Protein AF-A0A7S2A6A9-F1 (afdb_monomer_lite)

InterPro domains:
  IPR059326 Domain of unknown function DUF8282 [PF26931] (151-263)

Foldseek 3Di:
DPDPDPDDLLVVQLVVLVVCVVVVLDALVRSLVSLVVSLVVVVVVCVVVVDPPPQVPDPSNVSSVVSNVVSVVVVVVVVVVPDDDDDDDDDDDDDDDDDDDDDDDDDDDDDPPDPPPPPPPPDCQPLNPDDQLADPPDFKDQLVRCLVRPDLSNLSSLVVQQVVVVSVVDLFRLFGPVLVVVVVVVVVVVDDDDPVRVVVSVVVQLPFFRKHKGFQASVDDDDSVCSSDSGIMIGTRNCSNCLVVQHDDPQWHQDPVRRGIDGD

Secondary structure (DSSP, 8-state):
---SS---HHHHHHHHHHHHHHTTSS-HHHHHHHHHHHHHHHHHHTTTTT-TT-STT-HHHHHHHHHHHHHHHHHHHHHHTS-------------------------------------------GGGS-S-SSPTT--EE-HHHHHHHS-HHHHHHHHHHHHHHHHTT-SS-SS-HHHHHHHHHHHTT-SPPPHHHHHHHHHHHHT---EEEEESBTTSPP-TT-TTSTTEEEEEHHHHHHHHHT--BTTEEEETTTTEEEE-

Structure (mmCIF, N/CA/C/O backbone):
data_AF-A0A7S2A6A9-F1
#
_entry.id   AF-A0A7S2A6A9-F1
#
loop_
_atom_site.group_PDB
_atom_site.id
_atom_site.type_symbol
_atom_site.label_atom_id
_atom_site.label_alt_id
_atom_site.label_comp_id
_atom_site.label_asym_id
_atom_site.label_entity_id
_atom_site.label_seq_id
_atom_site.pdbx_PDB_ins_code
_atom_site.Cartn_x
_atom_site.Cartn_y
_atom_site.Cartn_z
_atom_site.occupancy
_atom_site.B_iso_or_equiv
_atom_site.auth_seq_id
_atom_site.auth_comp_id
_atom_site.auth_asym_id
_atom_site.auth_atom_id
_atom_site.pdbx_PDB_model_num
ATOM 1 N N . ALA A 1 1 ? -12.991 -10.288 -11.420 1.00 40.66 1 ALA A N 1
ATOM 2 C CA . ALA A 1 1 ? -13.279 -10.164 -12.865 1.00 40.66 1 ALA A CA 1
ATOM 3 C C . ALA A 1 1 ? -11.996 -10.053 -13.706 1.00 40.66 1 ALA A C 1
ATOM 5 O O . ALA A 1 1 ? -12.013 -9.439 -14.760 1.00 40.66 1 ALA A O 1
ATOM 6 N N . TYR A 1 2 ? -10.878 -10.631 -13.248 1.00 40.56 2 TYR A N 1
ATOM 7 C CA . TYR A 1 2 ? -9.566 -10.474 -13.880 1.00 40.56 2 TYR A CA 1
ATOM 8 C C . TYR A 1 2 ? -9.274 -11.682 -14.782 1.00 40.56 2 TYR A C 1
ATOM 10 O O . TYR A 1 2 ? -9.387 -12.812 -14.321 1.00 40.56 2 TYR A O 1
ATOM 18 N N . VAL A 1 3 ? -8.906 -11.394 -16.036 1.00 43.38 3 VAL A N 1
ATOM 19 C CA . VAL A 1 3 ? -8.352 -12.300 -17.061 1.00 43.38 3 VAL A CA 1
ATOM 20 C C . VAL A 1 3 ? -9.263 -13.467 -17.471 1.00 43.38 3 VAL A C 1
ATOM 22 O O . VAL A 1 3 ? -9.030 -14.612 -17.099 1.00 43.38 3 VAL A O 1
ATOM 25 N N . LYS A 1 4 ? -10.290 -13.193 -18.283 1.00 38.53 4 LYS A N 1
ATOM 26 C CA . LYS A 1 4 ? -10.928 -14.239 -19.108 1.00 38.53 4 LYS A CA 1
ATOM 27 C C . LYS A 1 4 ? -10.535 -14.198 -20.591 1.00 38.53 4 LYS A C 1
ATOM 29 O O . LYS A 1 4 ? -10.686 -15.215 -21.249 1.00 38.53 4 LYS A O 1
ATOM 34 N N . ASP A 1 5 ? -9.925 -13.112 -21.072 1.00 37.88 5 ASP A N 1
ATOM 35 C CA . ASP A 1 5 ? -9.769 -12.891 -22.523 1.00 37.88 5 ASP A CA 1
ATOM 36 C C . ASP A 1 5 ? -8.331 -12.982 -23.059 1.00 37.88 5 ASP A C 1
ATOM 38 O O . ASP A 1 5 ? -8.057 -12.497 -24.150 1.00 37.88 5 ASP A O 1
ATOM 42 N N . GLY A 1 6 ? -7.381 -13.570 -22.321 1.00 45.91 6 GLY A N 1
ATOM 43 C CA . GLY A 1 6 ? -6.024 -13.825 -22.846 1.00 45.91 6 GLY A CA 1
ATOM 44 C C . GLY A 1 6 ? -5.226 -12.586 -23.295 1.00 45.91 6 GLY A C 1
ATOM 45 O O . GLY A 1 6 ? -4.180 -12.730 -23.918 1.00 45.91 6 GLY A O 1
ATOM 46 N N . GLY A 1 7 ? -5.699 -11.374 -22.994 1.00 61.28 7 GLY A N 1
ATOM 47 C CA . GLY A 1 7 ? -5.023 -10.135 -23.366 1.00 61.28 7 GLY A CA 1
ATOM 48 C C . GLY A 1 7 ? -3.726 -9.936 -22.585 1.00 61.28 7 GLY A C 1
ATOM 49 O O . GLY A 1 7 ? -3.676 -10.208 -21.383 1.00 61.28 7 GLY A O 1
ATOM 50 N N . ASP A 1 8 ? -2.692 -9.427 -23.260 1.00 69.06 8 ASP A N 1
ATOM 51 C CA . ASP A 1 8 ? -1.414 -9.095 -22.629 1.00 69.06 8 ASP A CA 1
ATOM 52 C C . ASP A 1 8 ? -1.659 -8.127 -21.446 1.00 69.06 8 ASP A C 1
ATOM 54 O O . ASP A 1 8 ? -2.181 -7.022 -21.646 1.00 69.06 8 ASP A O 1
ATOM 58 N N . PRO A 1 9 ? -1.300 -8.488 -20.199 1.00 65.69 9 PRO A N 1
ATOM 59 C CA . PRO A 1 9 ? -1.482 -7.617 -19.037 1.00 65.69 9 PRO A CA 1
ATOM 60 C C . PRO A 1 9 ? -0.793 -6.250 -19.193 1.00 65.69 9 PRO A C 1
ATOM 62 O O . PRO A 1 9 ? -1.221 -5.268 -18.579 1.00 65.69 9 PRO A O 1
ATOM 65 N N . ARG A 1 10 ? 0.225 -6.142 -20.057 1.00 68.94 10 ARG A N 1
ATOM 66 C CA . ARG A 1 10 ? 0.918 -4.891 -20.395 1.00 68.94 10 ARG A CA 1
ATOM 67 C C . ARG A 1 10 ? 0.026 -3.938 -21.199 1.00 68.94 10 ARG A C 1
ATOM 69 O O . ARG A 1 10 ? 0.048 -2.735 -20.938 1.00 68.94 10 ARG A O 1
ATOM 76 N N . LEU A 1 11 ? -0.812 -4.455 -22.106 1.00 67.25 11 LEU A N 1
ATOM 77 C CA . LEU A 1 11 ? -1.797 -3.669 -22.870 1.00 67.25 11 LEU A CA 1
ATOM 78 C C . LEU A 1 11 ? -2.858 -3.046 -21.971 1.00 67.25 11 LEU A C 1
ATOM 80 O O . LEU A 1 11 ? -3.245 -1.889 -22.156 1.00 67.25 11 LEU A O 1
ATOM 84 N N . LEU A 1 12 ? -3.320 -3.819 -20.991 1.00 73.25 12 LEU A N 1
ATOM 85 C CA . LEU A 1 12 ? -4.270 -3.367 -19.980 1.00 73.25 12 LEU A CA 1
ATOM 86 C C . LEU A 1 12 ? -3.679 -2.236 -19.135 1.00 73.25 12 LEU A C 1
ATOM 88 O O . LEU A 1 12 ? -4.353 -1.240 -18.870 1.00 73.25 12 LEU A O 1
ATOM 92 N N . LEU A 1 13 ? -2.406 -2.364 -18.758 1.00 70.12 13 LEU A N 1
ATOM 93 C CA . LEU A 1 13 ? -1.676 -1.356 -17.994 1.00 70.12 13 LEU A CA 1
ATOM 94 C C . LEU A 1 13 ? -1.501 -0.050 -18.780 1.00 70.12 13 LEU A C 1
ATOM 96 O O . LEU A 1 13 ? -1.749 1.021 -18.224 1.00 70.12 13 LEU A O 1
ATOM 100 N N . LEU A 1 14 ? -1.132 -0.139 -20.062 1.00 74.62 14 LEU A N 1
ATOM 101 C CA . LEU A 1 14 ? -0.991 1.024 -20.940 1.00 74.62 14 LEU A CA 1
ATOM 102 C C . LEU A 1 14 ? -2.338 1.710 -21.192 1.00 74.62 14 LEU A C 1
ATOM 104 O O . LEU A 1 14 ? -2.452 2.914 -20.985 1.00 74.62 14 LEU A O 1
ATOM 108 N N . SER A 1 15 ? -3.375 0.941 -21.536 1.00 76.69 15 SER A N 1
ATOM 109 C CA . SER A 1 15 ? -4.720 1.478 -21.799 1.00 76.69 15 SER A CA 1
ATOM 110 C C . SER A 1 15 ? -5.309 2.170 -20.565 1.00 76.69 15 SER A C 1
ATOM 112 O O . SER A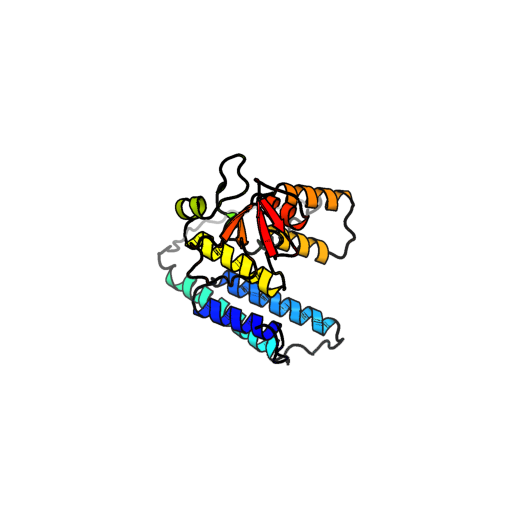 1 15 ? -5.939 3.217 -20.670 1.00 76.69 15 SER A O 1
ATOM 114 N N . ARG A 1 16 ? -5.055 1.634 -19.364 1.00 75.94 16 ARG A N 1
ATOM 115 C CA . ARG A 1 16 ? -5.481 2.275 -18.113 1.00 75.94 16 ARG A CA 1
ATOM 116 C C . ARG A 1 16 ? -4.654 3.505 -17.750 1.00 75.94 16 ARG A C 1
ATOM 118 O O . ARG A 1 16 ? -5.191 4.422 -17.138 1.00 75.94 16 ARG A O 1
ATOM 125 N N . ALA A 1 17 ? -3.360 3.530 -18.070 1.00 72.19 17 ALA A N 1
ATOM 126 C CA . ALA A 1 17 ? -2.541 4.728 -17.889 1.00 72.19 17 ALA A CA 1
ATOM 127 C C . ALA A 1 17 ? -3.004 5.860 -18.822 1.00 72.19 17 ALA A C 1
ATOM 129 O O . ALA A 1 17 ? -3.109 7.002 -18.381 1.00 72.19 17 ALA A O 1
ATOM 130 N N . GLU A 1 18 ? -3.350 5.530 -20.070 1.00 75.81 18 GLU A N 1
ATOM 131 C CA . GLU A 1 18 ? -3.978 6.446 -21.031 1.00 75.81 18 GLU A CA 1
ATOM 132 C C . GLU A 1 18 ? -5.309 6.996 -20.494 1.00 75.81 18 GLU A C 1
ATOM 134 O O . GLU A 1 18 ? -5.505 8.211 -20.460 1.00 75.81 18 GLU A O 1
ATOM 139 N N . GLU A 1 19 ? -6.187 6.119 -19.996 1.00 76.50 19 GLU A N 1
ATOM 140 C CA . GLU A 1 19 ? -7.472 6.498 -19.400 1.00 76.50 19 GLU A CA 1
ATOM 141 C C . GLU A 1 19 ? -7.282 7.443 -18.204 1.00 76.50 19 GLU A C 1
ATOM 143 O O . GLU A 1 19 ? -7.848 8.534 -18.183 1.00 76.50 19 GLU A O 1
ATOM 148 N N . TYR A 1 20 ? -6.417 7.102 -17.245 1.00 75.19 20 TYR A N 1
ATOM 149 C CA . TYR A 1 20 ? -6.186 7.942 -16.063 1.00 75.19 20 TYR A CA 1
ATOM 150 C C . TYR A 1 20 ? -5.546 9.288 -16.402 1.00 75.19 20 TYR A C 1
ATOM 152 O O . TYR A 1 20 ? -5.896 10.301 -15.796 1.00 75.19 20 TYR A O 1
ATOM 160 N N . ALA A 1 21 ? -4.645 9.327 -17.385 1.00 73.62 21 ALA A N 1
ATOM 161 C CA . ALA A 1 21 ? -4.083 10.581 -17.871 1.00 73.62 21 ALA A CA 1
ATOM 162 C C . ALA A 1 21 ? -5.151 11.445 -18.566 1.00 73.62 21 ALA A C 1
ATOM 164 O O . ALA A 1 21 ? -5.135 12.670 -18.427 1.00 73.62 21 ALA A O 1
ATOM 165 N N . SER A 1 22 ? -6.099 10.827 -19.281 1.00 73.88 22 SER A N 1
ATOM 166 C CA . SER A 1 22 ? -7.219 11.535 -19.917 1.00 73.88 22 SER A CA 1
ATOM 167 C C . SER A 1 22 ? -8.207 12.113 -18.898 1.00 73.88 22 SER A C 1
ATOM 169 O O . SER A 1 22 ? -8.698 13.222 -19.088 1.00 73.88 22 SER A O 1
ATOM 171 N N . MET A 1 23 ? -8.417 11.412 -17.779 1.00 73.75 23 MET A N 1
ATOM 172 C CA . MET A 1 23 ? -9.276 11.845 -16.672 1.00 73.75 23 MET A CA 1
ATOM 173 C C . MET A 1 23 ? -8.597 12.858 -15.735 1.00 73.75 23 MET A C 1
ATOM 175 O O . MET A 1 23 ? -9.229 13.349 -14.802 1.00 73.75 23 MET A O 1
ATOM 179 N N . GLY A 1 24 ? -7.310 13.159 -15.944 1.00 76.38 24 GLY A N 1
ATOM 180 C CA . GLY A 1 24 ? -6.530 14.040 -15.068 1.00 76.38 24 GLY A CA 1
ATOM 181 C C . GLY A 1 24 ? -6.228 13.439 -13.692 1.00 76.38 24 GLY A C 1
ATOM 182 O O . GLY A 1 24 ? -5.891 14.171 -12.768 1.00 76.38 24 GLY A O 1
ATOM 183 N N . TRP A 1 25 ? -6.361 12.119 -13.542 1.00 62.91 25 TRP A N 1
ATOM 184 C CA . TRP A 1 25 ? -6.115 11.406 -12.283 1.00 62.91 25 TRP A CA 1
ATOM 185 C C . TRP A 1 25 ? -4.633 11.180 -12.009 1.00 62.91 25 TRP A C 1
ATOM 187 O O . TR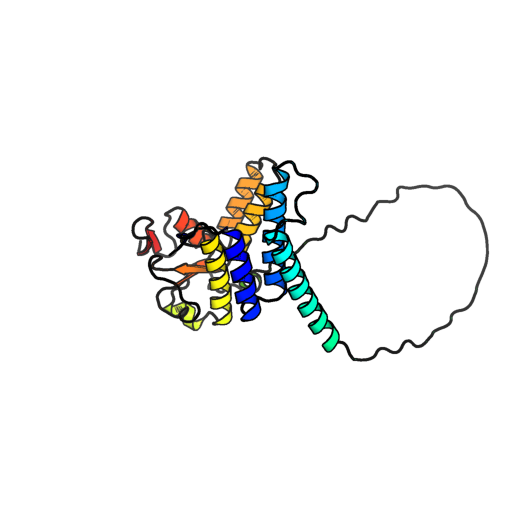P A 1 25 ? -4.242 10.986 -10.863 1.00 62.91 25 TRP A O 1
ATOM 197 N N . ILE A 1 26 ? -3.820 11.179 -13.063 1.00 71.31 26 ILE A N 1
ATOM 198 C CA . ILE A 1 26 ? -2.367 11.155 -12.960 1.00 71.31 26 ILE A CA 1
ATOM 199 C C . ILE A 1 26 ? -1.795 12.344 -13.718 1.00 71.31 26 ILE A C 1
ATOM 201 O O . ILE A 1 26 ? -2.269 12.698 -14.802 1.00 71.31 26 ILE A O 1
ATOM 205 N N . ASP A 1 27 ? -0.771 12.967 -13.146 1.00 78.00 27 ASP A N 1
ATOM 206 C CA . ASP A 1 27 ? -0.091 14.076 -13.798 1.00 78.00 27 ASP A CA 1
ATOM 207 C C . ASP A 1 27 ? 0.822 13.584 -14.942 1.00 78.00 27 ASP A C 1
ATOM 209 O O . ASP A 1 27 ? 1.107 12.392 -15.111 1.00 78.00 27 ASP A O 1
ATOM 213 N N . ALA A 1 28 ? 1.312 14.521 -15.758 1.00 69.69 28 ALA A N 1
ATOM 214 C CA . ALA A 1 28 ? 2.185 14.199 -16.886 1.00 69.69 28 ALA A CA 1
ATOM 215 C C . ALA A 1 28 ? 3.500 13.512 -16.457 1.00 69.69 28 ALA A C 1
ATOM 217 O O . ALA A 1 28 ? 4.117 12.793 -17.243 1.00 69.69 28 ALA A O 1
ATOM 218 N N . ARG A 1 29 ? 3.955 13.713 -15.216 1.00 72.69 29 ARG A N 1
ATOM 219 C CA . ARG A 1 29 ? 5.171 13.080 -14.698 1.00 72.69 29 ARG A CA 1
ATOM 220 C C . ARG A 1 29 ? 4.904 11.619 -14.337 1.00 72.69 29 ARG A C 1
ATOM 222 O O . ARG A 1 29 ? 5.689 10.759 -14.727 1.00 72.69 29 ARG A O 1
ATOM 229 N N . GLN A 1 30 ? 3.802 11.338 -13.650 1.00 73.38 30 GLN A N 1
ATOM 230 C CA . GLN A 1 30 ? 3.351 9.994 -13.290 1.00 73.38 30 GLN A CA 1
ATOM 231 C C . GLN A 1 30 ? 3.034 9.164 -14.537 1.00 73.38 30 GLN A C 1
ATOM 233 O O . GLN A 1 30 ? 3.504 8.031 -14.653 1.00 73.38 30 GLN A O 1
ATOM 238 N N . ALA A 1 31 ? 2.324 9.747 -15.508 1.00 72.81 31 ALA A N 1
ATOM 239 C CA . ALA A 1 31 ? 2.068 9.113 -16.798 1.00 72.81 31 ALA A CA 1
ATOM 240 C C . ALA A 1 31 ? 3.379 8.783 -17.532 1.00 72.81 31 ALA A C 1
ATOM 242 O O . ALA A 1 31 ? 3.559 7.657 -17.989 1.00 72.81 31 ALA A O 1
ATOM 243 N N . SER A 1 32 ? 4.332 9.724 -17.573 1.00 73.62 32 SER A N 1
ATOM 244 C CA . SER A 1 32 ? 5.629 9.503 -18.221 1.00 73.62 32 SER A CA 1
ATOM 245 C C . SER A 1 32 ? 6.439 8.376 -17.573 1.00 73.62 32 SER A C 1
ATOM 247 O O . SER A 1 32 ? 7.096 7.620 -18.291 1.00 73.62 32 SER A O 1
ATOM 249 N N . GLU A 1 33 ? 6.397 8.228 -16.248 1.00 73.94 33 GLU A N 1
ATOM 250 C CA . GLU A 1 33 ? 7.125 7.143 -15.587 1.00 73.94 33 GLU A CA 1
ATOM 251 C C . GLU A 1 33 ? 6.461 5.777 -15.743 1.00 73.94 33 GLU A C 1
ATOM 253 O O . GLU A 1 33 ? 7.158 4.797 -16.004 1.00 73.94 33 GLU A O 1
ATOM 258 N N . LEU A 1 34 ? 5.128 5.693 -15.681 1.00 71.38 34 LEU A N 1
ATOM 259 C CA . LEU A 1 34 ? 4.423 4.435 -15.950 1.00 71.38 34 LEU A CA 1
ATOM 260 C C . LEU A 1 34 ? 4.775 3.887 -17.334 1.00 71.38 34 LEU A C 1
ATOM 262 O O . LEU A 1 34 ? 5.059 2.700 -17.488 1.00 71.38 34 LEU A O 1
ATOM 266 N N . SER A 1 35 ? 4.836 4.759 -18.334 1.00 72.00 35 SER A N 1
ATOM 267 C CA . SER A 1 35 ? 5.186 4.359 -19.692 1.00 72.00 35 SER A CA 1
ATOM 268 C C . SER A 1 35 ? 6.661 4.014 -19.850 1.00 72.00 35 SER A C 1
ATOM 270 O O . SER A 1 35 ? 6.981 3.089 -20.589 1.00 72.00 35 SER A O 1
ATOM 272 N N . ARG A 1 36 ? 7.573 4.682 -19.132 1.00 71.88 36 ARG A N 1
ATOM 273 C CA . ARG A 1 36 ? 8.989 4.280 -19.095 1.00 71.88 36 ARG A CA 1
ATOM 274 C C . ARG A 1 36 ? 9.177 2.902 -18.485 1.00 71.88 36 ARG A C 1
ATOM 276 O O . ARG A 1 36 ? 9.954 2.120 -19.029 1.00 71.88 36 ARG A O 1
ATOM 283 N N . ILE A 1 37 ? 8.483 2.603 -17.388 1.00 74.12 37 ILE A N 1
ATOM 284 C CA . ILE A 1 37 ? 8.513 1.282 -16.753 1.00 74.12 37 ILE A CA 1
ATOM 285 C C . ILE A 1 37 ? 8.013 0.233 -17.747 1.00 74.12 37 ILE A C 1
ATOM 287 O O . ILE A 1 37 ? 8.666 -0.794 -17.924 1.00 74.12 37 ILE A O 1
ATOM 291 N N . LEU A 1 38 ? 6.914 0.523 -18.451 1.00 71.31 38 LEU A N 1
ATOM 292 C CA . LEU A 1 38 ? 6.344 -0.377 -19.449 1.00 71.31 38 LEU A CA 1
ATOM 293 C C . LEU A 1 38 ? 7.315 -0.631 -20.611 1.00 71.31 38 LEU A C 1
ATOM 295 O O . LEU A 1 38 ? 7.611 -1.778 -20.925 1.00 71.31 38 LEU A O 1
ATOM 299 N N . VAL A 1 39 ? 7.883 0.432 -21.187 1.00 70.06 39 VAL A N 1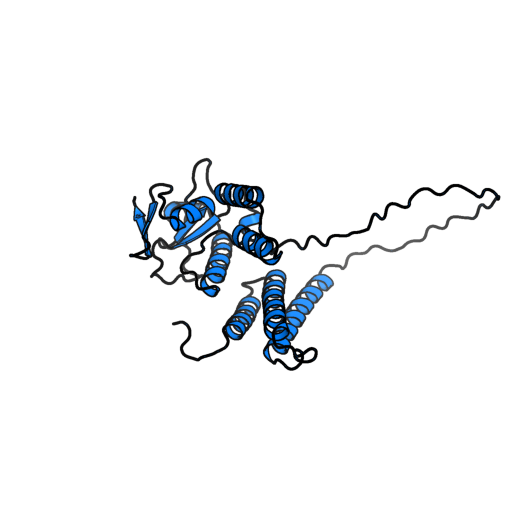
ATOM 300 C CA . VAL A 1 39 ? 8.876 0.356 -22.270 1.00 70.06 39 VAL A CA 1
ATOM 301 C C . VAL A 1 39 ? 10.138 -0.387 -21.827 1.00 70.06 39 VAL A C 1
ATOM 303 O O . VAL A 1 39 ? 10.665 -1.207 -22.573 1.00 70.06 39 VAL A O 1
ATOM 306 N N . SER A 1 40 ? 10.619 -0.144 -20.607 1.00 72.62 40 SER A N 1
ATOM 307 C CA . SER A 1 40 ? 11.808 -0.822 -20.068 1.00 72.62 40 SER A CA 1
ATOM 308 C C . SER A 1 40 ? 11.536 -2.293 -19.749 1.00 72.62 40 SER A C 1
ATOM 310 O O . SER A 1 40 ? 12.441 -3.117 -19.828 1.00 72.62 40 SER A O 1
ATOM 312 N N . SER A 1 41 ? 10.301 -2.639 -19.380 1.00 70.88 41 SER A N 1
ATOM 313 C CA . SER A 1 41 ? 9.878 -4.030 -19.219 1.00 70.88 41 SER A CA 1
ATOM 314 C C . SER A 1 41 ? 9.802 -4.731 -20.574 1.00 70.88 41 SER A C 1
ATOM 316 O O . SER A 1 41 ? 10.357 -5.816 -20.712 1.00 70.88 41 SER A O 1
ATOM 318 N N . LEU A 1 42 ? 9.207 -4.095 -21.590 1.00 67.19 42 LEU A N 1
ATOM 319 C CA . LEU A 1 42 ? 9.167 -4.631 -22.953 1.00 67.19 42 LEU A CA 1
ATOM 320 C C . LEU A 1 42 ? 10.584 -4.905 -23.466 1.00 67.19 42 LEU A C 1
ATOM 322 O O . LEU A 1 42 ? 10.860 -6.039 -23.829 1.00 67.19 42 LEU A O 1
ATOM 326 N N . ARG A 1 43 ? 11.497 -3.929 -23.346 1.00 68.12 43 ARG A N 1
ATOM 327 C CA . ARG A 1 43 ? 12.912 -4.051 -23.749 1.00 68.12 43 ARG A CA 1
ATOM 328 C C . ARG A 1 43 ? 13.707 -5.153 -23.050 1.00 68.12 43 ARG A C 1
ATOM 330 O O . ARG A 1 43 ? 14.686 -5.625 -23.613 1.00 68.12 43 ARG A O 1
ATOM 337 N N . ARG A 1 44 ? 13.353 -5.524 -21.819 1.00 69.00 44 ARG A N 1
ATOM 338 C CA . ARG A 1 44 ? 14.026 -6.634 -21.131 1.00 69.00 44 ARG A CA 1
ATOM 339 C C . ARG A 1 44 ? 13.564 -7.976 -21.690 1.00 69.00 44 ARG A C 1
ATOM 341 O O . ARG A 1 44 ? 14.391 -8.806 -22.028 1.00 69.00 44 ARG A O 1
ATOM 348 N N . ASN A 1 45 ? 12.258 -8.140 -21.885 1.00 64.38 45 ASN A N 1
ATOM 349 C CA . ASN A 1 45 ? 11.680 -9.438 -22.240 1.00 64.38 45 ASN A CA 1
ATOM 350 C C . ASN A 1 45 ? 12.001 -9.934 -23.659 1.00 64.38 45 ASN A C 1
ATOM 352 O O . ASN A 1 45 ? 11.993 -11.134 -23.886 1.00 64.38 45 ASN A O 1
ATOM 356 N N . GLY A 1 46 ? 12.241 -9.050 -24.619 1.00 58.94 46 GLY A N 1
ATOM 357 C CA . GLY A 1 46 ? 12.705 -9.427 -25.963 1.00 58.94 46 GLY A CA 1
ATOM 358 C C . GLY A 1 46 ? 14.220 -9.281 -26.174 1.00 58.94 46 GLY A C 1
ATOM 359 O O . GLY A 1 46 ? 14.709 -9.734 -27.195 1.00 58.94 46 GLY A O 1
ATOM 360 N N . ALA A 1 47 ? 14.989 -8.698 -25.236 1.00 57.78 47 ALA A N 1
ATOM 361 C CA . ALA A 1 47 ? 16.456 -8.779 -25.295 1.00 57.78 47 ALA A CA 1
ATOM 362 C C . ALA A 1 47 ? 16.899 -10.218 -24.990 1.00 57.78 47 ALA A C 1
ATOM 364 O O . ALA A 1 47 ? 17.828 -10.731 -25.605 1.00 57.78 47 ALA A O 1
ATOM 365 N N . ASP A 1 48 ? 16.141 -10.903 -24.131 1.00 56.53 48 ASP A N 1
ATOM 366 C CA . ASP A 1 48 ? 16.260 -12.342 -23.896 1.00 56.53 48 ASP A CA 1
ATOM 367 C C . ASP A 1 48 ? 15.855 -13.192 -25.121 1.00 56.53 48 ASP A C 1
ATOM 369 O O . ASP A 1 48 ? 16.171 -14.379 -25.170 1.00 56.53 48 ASP A O 1
ATOM 373 N N . ALA A 1 49 ? 15.180 -12.606 -26.122 1.00 56.53 49 ALA A N 1
ATOM 374 C CA . ALA A 1 49 ? 14.757 -13.304 -27.339 1.00 56.53 49 ALA A CA 1
ATOM 375 C C . ALA A 1 49 ? 15.812 -13.292 -28.465 1.00 56.53 49 ALA A C 1
ATOM 377 O O . ALA A 1 49 ? 15.610 -13.956 -29.476 1.00 56.53 49 ALA A O 1
ATOM 378 N N . GLY A 1 50 ? 16.947 -12.599 -28.291 1.00 49.72 50 GLY A N 1
ATOM 379 C CA . GLY A 1 50 ? 18.087 -12.660 -29.218 1.00 49.72 50 GLY A CA 1
ATOM 380 C C . GLY A 1 50 ? 17.935 -11.895 -30.540 1.00 49.72 50 GLY A C 1
ATOM 381 O O . GLY A 1 50 ? 18.838 -11.968 -31.370 1.00 49.72 50 GLY A O 1
ATOM 382 N N . ASP A 1 51 ? 16.847 -11.144 -30.732 1.00 50.25 51 ASP A N 1
ATOM 383 C CA . ASP A 1 51 ? 16.632 -10.311 -31.921 1.00 50.25 51 ASP A CA 1
ATOM 384 C C . ASP A 1 51 ? 17.137 -8.876 -31.681 1.00 50.25 51 ASP A C 1
ATOM 386 O O . ASP A 1 51 ? 16.440 -8.041 -31.096 1.00 50.25 51 ASP A O 1
ATOM 390 N N . ASP A 1 52 ? 18.350 -8.577 -32.157 1.00 52.16 52 ASP A N 1
ATOM 391 C CA . ASP A 1 52 ? 19.008 -7.262 -32.006 1.00 52.16 52 ASP A CA 1
ATOM 392 C C . ASP A 1 52 ? 18.289 -6.126 -32.782 1.00 52.16 52 ASP A C 1
ATOM 394 O O . ASP A 1 52 ? 18.432 -4.949 -32.448 1.00 52.16 52 ASP A O 1
ATOM 398 N N . ASP A 1 53 ? 17.417 -6.471 -33.739 1.00 54.62 53 ASP A N 1
ATOM 399 C CA . ASP A 1 53 ? 16.675 -5.521 -34.587 1.00 54.62 53 ASP A CA 1
ATOM 400 C C . ASP A 1 53 ? 15.154 -5.455 -34.270 1.00 54.62 53 ASP A C 1
ATOM 402 O O . ASP A 1 53 ? 14.394 -4.720 -34.906 1.00 54.62 53 ASP A O 1
ATOM 406 N N . GLY A 1 54 ? 14.666 -6.217 -33.281 1.00 54.56 54 GLY A N 1
ATOM 407 C CA . GLY A 1 54 ? 13.266 -6.681 -33.241 1.00 54.56 54 GLY A CA 1
ATOM 408 C C . GLY A 1 54 ? 12.200 -5.804 -32.565 1.00 54.56 54 GLY A C 1
ATOM 409 O O . GLY A 1 54 ? 11.036 -6.198 -32.524 1.00 54.56 54 GLY A O 1
ATOM 410 N N . TYR A 1 55 ? 12.530 -4.632 -32.013 1.00 61.75 55 TYR A N 1
ATOM 411 C CA . TYR A 1 55 ? 11.584 -3.914 -31.135 1.00 61.75 55 TYR A CA 1
ATOM 412 C C . TYR A 1 55 ? 10.760 -2.803 -31.772 1.00 61.75 55 TYR A C 1
ATOM 414 O O . TYR A 1 55 ? 9.676 -2.492 -31.273 1.00 61.75 55 TYR A O 1
ATOM 422 N N . GLU A 1 56 ? 11.238 -2.174 -32.847 1.00 64.44 56 GLU A N 1
ATOM 423 C CA . GLU A 1 56 ? 10.477 -1.092 -33.488 1.00 64.44 56 GLU A CA 1
ATOM 424 C C . GLU A 1 56 ? 9.217 -1.596 -34.209 1.00 64.44 56 GLU A C 1
ATOM 426 O O . GLU A 1 56 ? 8.315 -0.800 -34.468 1.00 64.44 56 GLU A O 1
ATOM 431 N N . GLY A 1 57 ? 9.114 -2.908 -34.450 1.00 67.12 57 GLY A N 1
ATOM 432 C CA . GLY A 1 57 ? 7.930 -3.558 -35.013 1.00 67.12 57 GLY A CA 1
ATOM 433 C C . GLY A 1 57 ? 6.851 -3.950 -33.997 1.00 67.12 57 GLY A C 1
ATOM 434 O O . GLY A 1 57 ? 5.738 -4.263 -34.415 1.00 67.12 57 GLY A O 1
ATOM 435 N N . ASP A 1 58 ? 7.130 -3.930 -32.685 1.00 75.81 58 ASP A N 1
ATOM 436 C CA . ASP A 1 58 ? 6.135 -4.312 -31.676 1.00 75.81 58 ASP A CA 1
ATOM 437 C C . ASP A 1 58 ? 5.057 -3.208 -31.550 1.00 75.81 58 ASP A C 1
ATOM 439 O O . ASP A 1 58 ? 5.361 -2.080 -31.128 1.00 75.81 58 ASP A O 1
ATOM 443 N N . PRO A 1 59 ? 3.778 -3.496 -31.871 1.00 74.31 59 PRO A N 1
ATOM 444 C CA . PRO A 1 59 ? 2.695 -2.521 -31.763 1.00 74.31 59 PRO A CA 1
ATOM 445 C C . PRO A 1 59 ? 2.516 -1.977 -30.335 1.00 74.31 59 PRO A C 1
ATOM 447 O O . PRO A 1 59 ? 2.054 -0.845 -30.161 1.00 74.31 59 PRO A O 1
ATOM 450 N N . LEU A 1 60 ? 2.920 -2.726 -29.303 1.00 70.50 60 LEU A N 1
ATOM 451 C CA . LEU A 1 60 ? 2.913 -2.277 -27.908 1.00 70.50 60 LEU A CA 1
ATOM 452 C C . LEU A 1 60 ? 3.972 -1.226 -27.642 1.00 70.50 60 LEU A C 1
ATOM 454 O O . LEU A 1 60 ? 3.696 -0.217 -26.989 1.00 70.50 60 LEU A O 1
ATOM 458 N N . TYR A 1 61 ? 5.174 -1.451 -28.161 1.00 75.56 61 TYR A N 1
ATOM 459 C CA . TYR A 1 61 ? 6.265 -0.501 -28.050 1.00 75.56 61 TYR A CA 1
ATOM 460 C C . TYR A 1 61 ? 5.923 0.796 -28.787 1.00 75.56 61 TYR A C 1
ATOM 462 O O . TYR A 1 61 ? 6.059 1.879 -28.212 1.00 75.56 61 TYR A O 1
ATOM 470 N N . ALA A 1 62 ? 5.390 0.697 -30.010 1.00 78.00 62 ALA A N 1
ATOM 471 C CA . ALA A 1 62 ? 4.941 1.850 -30.787 1.00 78.00 62 ALA A CA 1
ATOM 472 C C . ALA A 1 62 ? 3.861 2.658 -30.047 1.00 78.00 62 ALA A C 1
ATOM 474 O O . ALA A 1 62 ? 3.973 3.881 -29.924 1.00 78.00 62 ALA A O 1
ATOM 475 N N . ARG A 1 63 ? 2.854 1.986 -29.474 1.00 79.19 63 ARG A N 1
ATOM 476 C CA . ARG A 1 63 ? 1.786 2.641 -28.704 1.00 79.19 63 ARG A CA 1
ATOM 477 C C . ARG A 1 63 ? 2.307 3.289 -27.419 1.00 79.19 63 ARG A C 1
ATOM 479 O O . ARG A 1 63 ? 1.980 4.441 -27.140 1.00 79.19 63 ARG A O 1
ATOM 486 N N . ALA A 1 64 ? 3.163 2.601 -26.663 1.00 72.38 64 ALA A N 1
ATOM 487 C CA . ALA A 1 64 ? 3.754 3.148 -25.441 1.00 72.38 64 ALA A CA 1
ATOM 488 C C . ALA A 1 64 ? 4.656 4.364 -25.724 1.00 72.38 64 ALA A C 1
ATOM 490 O O . ALA A 1 64 ? 4.639 5.339 -24.968 1.00 72.38 64 ALA A O 1
ATOM 491 N N . LYS A 1 65 ? 5.406 4.334 -26.834 1.00 77.44 65 LYS A N 1
ATOM 492 C CA . LYS A 1 65 ? 6.233 5.448 -27.323 1.00 77.44 65 LYS A CA 1
ATOM 493 C C . LYS A 1 65 ? 5.373 6.648 -27.736 1.00 77.44 65 LYS A C 1
ATOM 495 O O . LYS A 1 65 ? 5.644 7.761 -27.295 1.00 77.44 65 LYS A O 1
ATOM 500 N N . LEU A 1 66 ? 4.291 6.425 -28.487 1.00 80.62 66 LEU A N 1
ATOM 501 C CA . LEU A 1 66 ? 3.338 7.479 -28.868 1.00 80.62 66 LEU A CA 1
ATOM 502 C C . LEU A 1 66 ? 2.689 8.147 -27.652 1.00 80.62 66 LEU A C 1
ATOM 504 O O . LEU A 1 66 ? 2.565 9.374 -27.602 1.00 80.62 66 LEU A O 1
ATOM 508 N N . PHE A 1 67 ? 2.299 7.357 -26.653 1.00 76.00 67 PHE A N 1
ATOM 509 C CA . PHE A 1 67 ? 1.741 7.897 -25.421 1.00 76.00 67 PHE A CA 1
ATOM 510 C C . PHE A 1 67 ? 2.777 8.727 -24.643 1.00 76.00 67 PHE A C 1
ATOM 512 O O . PHE A 1 67 ? 2.471 9.847 -24.229 1.00 76.00 67 PHE A O 1
ATOM 519 N N . LEU A 1 68 ? 4.026 8.255 -24.528 1.00 73.19 68 LEU A N 1
ATOM 520 C CA . LEU A 1 68 ? 5.135 9.025 -23.943 1.00 73.19 68 LEU A CA 1
ATOM 521 C C . LEU A 1 68 ? 5.347 10.372 -24.636 1.00 73.19 68 LEU A C 1
ATOM 523 O O . LEU A 1 68 ? 5.457 11.401 -23.964 1.00 73.19 68 LEU A O 1
ATOM 527 N N . ASP A 1 69 ? 5.387 10.371 -25.966 1.00 76.44 69 ASP A N 1
ATOM 528 C CA . ASP A 1 69 ? 5.578 11.585 -26.756 1.00 76.44 69 ASP A CA 1
ATOM 529 C C . ASP A 1 69 ? 4.406 12.556 -26.576 1.00 76.44 69 ASP A C 1
ATOM 531 O O . ASP A 1 69 ? 4.610 13.763 -26.437 1.00 76.44 69 ASP A O 1
ATOM 535 N N . THR A 1 70 ? 3.178 12.039 -26.489 1.00 78.50 70 THR A N 1
ATOM 536 C CA . THR A 1 70 ? 1.970 12.840 -26.238 1.00 78.50 70 THR A CA 1
ATOM 537 C C . THR A 1 70 ? 2.022 13.515 -24.869 1.00 78.50 70 THR A C 1
ATOM 539 O O . THR A 1 70 ? 1.808 14.725 -24.753 1.00 78.50 70 THR A O 1
ATOM 542 N N . VAL A 1 71 ? 2.368 12.756 -23.827 1.00 72.06 71 VAL A N 1
ATOM 543 C CA . VAL A 1 71 ? 2.522 13.268 -22.459 1.00 72.06 71 VAL A CA 1
ATOM 544 C C . VAL A 1 71 ? 3.631 14.324 -22.394 1.00 72.06 71 VAL A C 1
ATOM 546 O O . VAL A 1 71 ? 3.467 15.364 -21.750 1.00 72.06 71 VAL A O 1
ATOM 549 N N . ARG A 1 72 ? 4.745 14.101 -23.101 1.00 76.31 72 ARG A N 1
ATOM 550 C CA . ARG A 1 72 ? 5.872 15.037 -23.163 1.00 76.31 72 ARG A CA 1
ATOM 551 C C . ARG A 1 72 ? 5.498 16.349 -23.854 1.00 76.31 72 ARG A C 1
ATOM 553 O O . ARG A 1 72 ? 5.752 17.409 -23.284 1.00 76.31 72 ARG A O 1
ATOM 560 N N . ARG A 1 73 ? 4.836 16.294 -25.014 1.00 78.50 73 ARG A N 1
ATOM 561 C CA . ARG A 1 73 ? 4.364 17.495 -25.728 1.00 78.50 73 ARG A CA 1
ATOM 562 C C . ARG A 1 73 ? 3.390 18.311 -24.883 1.00 78.50 73 ARG A C 1
ATOM 564 O O . ARG A 1 73 ? 3.529 19.526 -24.803 1.00 78.50 73 ARG A O 1
ATOM 571 N N . LYS A 1 74 ? 2.457 17.647 -24.189 1.00 73.69 74 LYS A N 1
ATOM 572 C CA . LYS A 1 74 ? 1.496 18.312 -23.292 1.00 73.69 74 LYS A CA 1
ATOM 573 C C . LYS A 1 74 ? 2.190 19.026 -22.126 1.00 73.69 74 LYS A C 1
ATOM 575 O O . LYS A 1 74 ? 1.738 20.075 -21.681 1.00 73.69 74 LYS A O 1
ATOM 580 N N . ARG A 1 75 ? 3.313 18.490 -21.640 1.00 72.56 75 ARG A N 1
ATOM 581 C CA . ARG A 1 75 ? 4.148 19.161 -20.634 1.00 72.56 75 ARG A CA 1
ATOM 582 C C . ARG A 1 75 ? 4.856 20.389 -21.211 1.00 72.56 75 ARG A C 1
ATOM 584 O O . ARG A 1 75 ? 4.871 21.435 -20.571 1.00 72.56 75 ARG A O 1
ATOM 591 N N . GLU A 1 76 ? 5.431 20.273 -22.404 1.00 75.31 76 GLU A N 1
ATOM 592 C CA . GLU A 1 76 ? 6.155 21.363 -23.075 1.00 75.31 76 GLU A CA 1
ATOM 593 C C . GLU A 1 76 ? 5.220 22.531 -23.466 1.00 75.31 76 GLU A C 1
ATOM 595 O O . GLU A 1 76 ? 5.612 23.696 -23.354 1.00 75.31 76 GLU A O 1
ATOM 600 N N . SER A 1 77 ? 3.955 22.253 -23.809 1.00 71.38 77 SER A N 1
ATOM 601 C CA . SER A 1 77 ? 2.947 23.287 -24.101 1.00 71.38 77 SER A CA 1
ATOM 602 C C . SER A 1 77 ? 2.500 24.088 -22.872 1.00 71.38 77 SER A C 1
ATOM 604 O O . SER A 1 77 ? 2.123 25.248 -23.006 1.00 71.38 77 SER A O 1
ATOM 606 N N . VAL A 1 78 ? 2.555 23.498 -21.671 1.00 64.00 78 VAL A N 1
ATOM 607 C CA . VAL A 1 78 ? 2.220 24.191 -20.409 1.00 64.00 78 VAL A CA 1
ATOM 608 C C . VAL A 1 78 ? 3.354 25.125 -19.967 1.00 64.00 78 VAL A C 1
ATOM 610 O O . VAL A 1 78 ? 3.107 26.170 -19.374 1.00 64.00 78 VAL A O 1
ATOM 613 N N . VAL A 1 79 ? 4.608 24.785 -20.281 1.00 59.16 79 VAL A N 1
ATOM 614 C CA . VAL A 1 79 ? 5.778 25.602 -19.909 1.00 59.16 79 VAL A CA 1
ATOM 615 C C . VAL A 1 79 ? 5.888 26.867 -20.769 1.00 59.16 79 VAL A C 1
ATOM 617 O O . VAL A 1 79 ? 6.312 27.911 -20.279 1.00 59.16 79 VAL A O 1
ATOM 620 N N . THR A 1 80 ? 5.476 26.809 -22.035 1.00 56.34 80 THR A N 1
ATOM 621 C CA . THR A 1 80 ? 5.586 27.939 -22.975 1.00 56.34 80 THR A CA 1
ATOM 622 C C . THR A 1 80 ? 4.523 29.023 -22.778 1.00 56.34 80 THR A C 1
ATOM 624 O O . THR A 1 80 ? 4.753 30.163 -23.168 1.00 56.34 80 THR A O 1
ATOM 627 N N . THR A 1 81 ? 3.403 28.732 -22.111 1.00 53.81 81 THR A N 1
ATOM 628 C CA . THR A 1 81 ? 2.331 29.716 -21.861 1.00 53.81 81 THR A CA 1
ATOM 629 C C . THR A 1 81 ? 2.518 30.548 -20.583 1.00 53.81 81 THR A C 1
ATOM 631 O O . THR A 1 81 ? 1.834 31.552 -20.419 1.00 53.81 81 THR A O 1
ATOM 634 N N . GLY A 1 82 ? 3.456 30.190 -19.693 1.00 47.03 82 GLY A N 1
ATOM 635 C CA . GLY A 1 82 ? 3.669 30.874 -18.403 1.00 47.03 82 GLY A CA 1
ATOM 636 C C . GLY A 1 82 ? 4.897 31.793 -18.310 1.00 47.03 82 GLY A C 1
ATOM 637 O O . GLY A 1 82 ? 5.146 32.366 -17.253 1.00 47.03 82 GLY A O 1
ATOM 638 N N . GLY A 1 83 ? 5.691 31.923 -19.376 1.00 42.84 83 GLY A N 1
ATOM 639 C CA . GLY A 1 83 ? 7.030 32.531 -19.336 1.00 42.84 83 GLY A CA 1
ATOM 640 C C . GLY A 1 83 ? 7.184 33.817 -20.146 1.00 42.84 83 GLY A C 1
ATOM 641 O O . GLY A 1 83 ? 8.176 33.967 -20.850 1.00 42.84 83 GLY A O 1
ATOM 642 N N . GLY A 1 84 ? 6.213 34.727 -20.094 1.00 43.69 84 GLY A N 1
ATOM 643 C CA . GLY A 1 84 ? 6.281 36.024 -20.770 1.00 43.69 84 GLY A CA 1
ATOM 644 C C . GLY A 1 84 ? 6.403 37.190 -19.791 1.00 43.69 84 GLY A C 1
ATOM 645 O O . GLY A 1 84 ? 5.429 37.899 -19.584 1.00 43.69 84 GLY A O 1
ATOM 646 N N . SER A 1 85 ? 7.578 37.416 -19.194 1.00 42.94 85 SER A N 1
ATOM 647 C CA . SER A 1 85 ? 7.907 38.739 -18.637 1.00 42.94 85 SER A CA 1
ATOM 648 C C . SER A 1 85 ? 9.413 39.014 -18.664 1.00 42.94 85 SER A C 1
ATOM 650 O O . SER A 1 85 ? 10.198 38.469 -17.891 1.00 42.94 85 SER A O 1
ATOM 652 N N . GLY A 1 86 ? 9.761 39.837 -19.654 1.00 48.75 86 GLY A N 1
ATOM 653 C CA . GLY A 1 86 ? 10.942 40.672 -19.863 1.00 48.75 86 GLY A CA 1
ATOM 654 C C . GLY A 1 86 ? 12.185 40.501 -18.993 1.00 48.75 86 GLY A C 1
ATOM 655 O O . GLY A 1 86 ? 12.204 40.886 -17.829 1.00 48.75 86 GLY A O 1
ATOM 656 N N . ARG A 1 87 ? 13.304 40.180 -19.652 1.00 40.47 87 ARG A N 1
ATOM 657 C CA . ARG A 1 87 ? 14.594 40.812 -19.342 1.00 40.47 87 ARG A CA 1
ATOM 658 C C . ARG A 1 87 ? 15.336 41.175 -20.623 1.00 40.47 87 ARG A C 1
ATOM 660 O O . ARG A 1 87 ? 15.919 40.328 -21.296 1.00 40.47 87 ARG A O 1
ATOM 667 N N . SER A 1 88 ? 15.288 42.466 -20.931 1.00 40.72 88 SER A N 1
ATOM 668 C CA . SER A 1 88 ? 16.089 43.139 -21.946 1.00 40.72 88 SER A CA 1
ATOM 669 C C . SER A 1 88 ? 17.579 42.959 -21.656 1.00 40.72 88 SER A C 1
ATOM 671 O O . SER A 1 88 ? 18.055 43.258 -20.562 1.00 40.72 88 SER A O 1
ATOM 673 N N . ARG A 1 89 ? 18.316 42.478 -22.658 1.00 43.69 89 ARG A N 1
ATOM 674 C CA . ARG A 1 89 ? 19.776 42.559 -22.719 1.00 43.69 89 ARG A CA 1
ATOM 675 C C . ARG A 1 89 ? 20.162 43.992 -23.085 1.00 43.69 89 ARG A C 1
ATOM 677 O O . ARG A 1 89 ? 19.771 44.473 -24.143 1.00 43.69 89 ARG A O 1
ATOM 684 N N . GLY A 1 90 ? 20.930 44.641 -22.218 1.00 34.03 90 GLY A N 1
ATOM 685 C CA . GLY A 1 90 ? 21.630 45.892 -22.492 1.00 34.03 90 GLY A CA 1
ATOM 686 C C . GLY A 1 90 ? 23.119 45.698 -22.227 1.00 34.03 90 GLY A C 1
ATOM 687 O O . GLY A 1 90 ? 23.499 45.220 -21.162 1.00 34.03 90 GLY A O 1
ATOM 688 N N . ASN A 1 91 ? 23.918 46.004 -23.244 1.00 44.44 91 ASN A N 1
ATOM 689 C CA . ASN A 1 91 ? 25.366 45.848 -23.342 1.00 44.44 91 ASN A CA 1
ATOM 690 C C . ASN A 1 91 ? 26.151 46.498 -22.193 1.00 44.44 91 ASN A C 1
ATOM 692 O O . ASN A 1 91 ? 25.828 47.604 -21.772 1.00 44.44 91 ASN A O 1
ATOM 696 N N . SER A 1 92 ? 27.281 45.889 -21.824 1.00 37.38 92 SER A N 1
ATOM 697 C CA . SER A 1 92 ? 28.409 46.629 -21.255 1.00 37.38 92 SER A CA 1
ATOM 698 C C . SER A 1 92 ? 29.701 46.167 -21.916 1.00 37.38 92 SER A C 1
ATOM 700 O O . SER A 1 92 ? 30.076 44.999 -21.835 1.00 37.38 92 SER A O 1
ATOM 702 N N . MET A 1 93 ? 30.339 47.112 -22.602 1.00 43.25 93 MET A N 1
ATOM 703 C CA . MET A 1 93 ? 31.714 47.042 -23.084 1.00 43.25 93 MET A CA 1
ATOM 704 C C . MET A 1 93 ? 32.684 46.872 -21.909 1.00 43.25 93 MET A C 1
ATOM 706 O O . MET A 1 93 ? 32.419 47.376 -20.817 1.00 43.25 93 MET A O 1
ATOM 710 N N . ASN A 1 94 ? 33.835 46.247 -22.158 1.00 39.38 94 ASN A N 1
ATOM 711 C CA . ASN A 1 94 ? 35.053 46.558 -21.414 1.00 39.38 94 ASN A CA 1
ATOM 712 C C . ASN A 1 94 ? 36.295 46.398 -22.314 1.00 39.38 94 ASN A C 1
ATOM 714 O O . ASN A 1 94 ? 36.259 45.567 -23.225 1.00 39.38 94 ASN A O 1
ATOM 718 N N . PRO A 1 95 ? 37.350 47.208 -22.098 1.00 56.19 95 PRO A N 1
ATOM 719 C CA . PRO A 1 95 ? 38.444 47.396 -23.039 1.00 56.19 95 PRO A CA 1
ATOM 720 C C . PRO A 1 95 ? 39.659 46.503 -22.758 1.00 56.19 95 PRO A C 1
ATOM 722 O O . PRO A 1 95 ? 39.795 45.869 -21.713 1.00 56.19 95 PRO A O 1
ATOM 725 N N . GLU A 1 96 ? 40.552 46.517 -23.740 1.00 53.72 96 GLU A N 1
ATOM 726 C CA . GLU A 1 96 ? 41.844 45.847 -23.807 1.00 53.72 96 GLU A CA 1
ATOM 727 C C . GLU A 1 96 ? 42.828 46.268 -22.697 1.00 53.72 96 GLU A C 1
ATOM 729 O O . GLU A 1 96 ? 42.948 47.445 -22.347 1.00 53.72 96 GLU A O 1
ATOM 734 N N . ARG A 1 97 ? 43.627 45.305 -22.219 1.00 43.31 97 ARG A N 1
ATOM 735 C CA . ARG A 1 97 ? 44.979 45.535 -21.684 1.00 43.31 97 ARG A CA 1
ATOM 736 C C . ARG A 1 97 ? 45.813 44.272 -21.877 1.00 43.31 97 ARG A C 1
ATOM 738 O O . ARG A 1 97 ? 45.452 43.211 -21.379 1.00 43.31 97 ARG A O 1
ATOM 745 N N . GLY A 1 98 ? 46.893 44.399 -22.642 1.00 38.09 98 GLY A N 1
ATOM 746 C CA . GLY A 1 98 ? 47.821 43.313 -22.942 1.00 38.09 98 GLY A CA 1
ATOM 747 C C . GLY A 1 98 ? 48.909 43.098 -21.889 1.00 38.09 98 GLY A C 1
ATOM 748 O O . GLY A 1 98 ? 49.010 43.845 -20.916 1.00 38.09 98 GLY A O 1
ATOM 749 N N . GLY A 1 99 ? 49.771 42.117 -22.173 1.00 38.25 99 GLY A N 1
ATOM 750 C CA . GLY A 1 99 ? 51.177 42.150 -21.773 1.00 38.25 99 GLY A CA 1
ATOM 751 C C . GLY A 1 99 ? 51.727 40.933 -21.022 1.00 38.25 99 GLY A C 1
ATOM 752 O O . GLY A 1 99 ? 51.495 40.782 -19.829 1.00 38.25 99 GLY A O 1
ATOM 753 N N . SER A 1 100 ? 52.632 40.236 -21.716 1.00 36.66 100 SER A N 1
ATOM 754 C CA . SER A 1 100 ? 53.836 39.532 -21.233 1.00 36.66 100 SER A CA 1
ATOM 755 C C . SER A 1 100 ? 53.796 38.028 -20.923 1.00 36.66 100 SER A C 1
ATOM 757 O O . SER A 1 100 ? 52.818 37.465 -20.440 1.00 36.66 100 SER A O 1
ATOM 759 N N . GLU A 1 101 ? 54.922 37.430 -21.312 1.00 45.59 101 GLU A N 1
ATOM 760 C CA . GLU A 1 101 ? 55.267 36.031 -21.544 1.00 45.59 101 GLU A CA 1
ATOM 761 C C . GLU A 1 101 ? 55.789 35.293 -20.292 1.00 45.59 101 GLU A C 1
ATOM 763 O O . GLU A 1 101 ? 56.005 35.879 -19.234 1.00 45.59 101 GLU A O 1
ATOM 768 N N . ASP A 1 102 ? 56.064 33.999 -20.505 1.00 38.75 102 ASP A N 1
ATOM 769 C CA . ASP A 1 102 ? 56.952 33.098 -19.758 1.00 38.75 102 ASP A CA 1
ATOM 770 C C . ASP A 1 102 ? 56.494 32.508 -18.412 1.00 38.75 102 ASP A C 1
ATOM 772 O O . ASP A 1 102 ? 56.681 33.074 -17.338 1.00 38.75 102 ASP A O 1
ATOM 776 N N . ARG A 1 103 ? 56.091 31.226 -18.449 1.00 38.16 103 ARG A N 1
ATOM 777 C CA . ARG A 1 103 ? 56.955 30.107 -18.005 1.00 38.16 103 ARG A CA 1
ATOM 778 C C . ARG A 1 103 ? 56.263 28.750 -18.122 1.00 38.16 103 ARG A C 1
ATOM 780 O O . ARG A 1 103 ? 55.135 28.546 -17.686 1.00 38.16 103 ARG A O 1
ATOM 787 N N . PHE A 1 104 ? 57.019 27.814 -18.682 1.00 39.16 104 PHE A N 1
ATOM 788 C CA . PHE A 1 104 ? 56.732 26.388 -18.766 1.00 39.16 104 PHE A CA 1
ATOM 789 C C . PHE A 1 104 ? 57.134 25.654 -17.471 1.00 39.16 104 PHE A C 1
ATOM 791 O O . PHE A 1 104 ? 58.037 26.093 -16.761 1.00 39.16 104 PHE A O 1
ATOM 798 N N . LEU A 1 105 ? 56.535 24.467 -17.305 1.00 39.84 105 LEU A N 1
ATOM 799 C CA . LEU A 1 105 ? 56.786 23.373 -16.349 1.00 39.84 105 LEU A CA 1
ATOM 800 C C . LEU A 1 105 ? 56.031 23.412 -15.013 1.00 39.84 105 LEU A C 1
ATOM 802 O O . LEU A 1 105 ? 56.358 24.152 -14.091 1.00 39.84 105 LEU A O 1
ATOM 806 N N . GLY A 1 106 ? 55.090 22.471 -14.887 1.00 32.81 106 GLY A N 1
ATOM 807 C CA . GLY A 1 106 ? 54.553 22.040 -13.601 1.00 32.81 106 GLY A CA 1
ATOM 808 C C . GLY A 1 106 ? 53.157 21.445 -13.707 1.00 32.81 106 GLY A C 1
ATOM 809 O O . GLY A 1 106 ? 52.181 22.102 -13.367 1.00 32.81 106 GLY A O 1
ATOM 810 N N . THR A 1 107 ? 53.049 20.200 -14.166 1.00 47.00 107 THR A N 1
ATOM 811 C CA . THR A 1 107 ? 51.832 19.391 -14.026 1.00 47.00 107 THR A CA 1
ATOM 812 C C . THR A 1 107 ? 51.544 19.160 -12.537 1.00 47.00 107 THR A C 1
ATOM 814 O O . THR A 1 107 ? 52.438 18.722 -11.811 1.00 47.00 107 THR A O 1
ATOM 817 N N . PRO A 1 108 ? 50.294 19.351 -12.086 1.00 39.56 108 PRO A N 1
ATOM 818 C CA . PRO A 1 108 ? 49.701 18.300 -11.270 1.00 39.56 108 PRO A CA 1
ATOM 819 C C . PRO A 1 108 ? 48.268 17.962 -11.699 1.00 39.56 108 PRO A C 1
ATOM 821 O O . PRO A 1 108 ? 47.491 18.808 -12.128 1.00 39.56 108 PRO A O 1
ATOM 824 N N . ALA A 1 109 ? 47.976 16.667 -11.579 1.00 39.91 109 ALA A N 1
ATOM 825 C CA . ALA A 1 109 ? 46.693 15.980 -11.672 1.00 39.91 109 ALA A CA 1
ATOM 826 C C . ALA A 1 109 ? 45.437 16.868 -11.780 1.00 39.91 109 ALA A C 1
ATOM 828 O O . ALA A 1 109 ? 44.926 17.387 -10.787 1.00 39.91 109 ALA A O 1
ATOM 829 N N . ALA A 1 110 ? 44.866 16.924 -12.985 1.00 33.12 110 ALA A N 1
ATOM 830 C CA . ALA A 1 110 ? 43.474 17.298 -13.162 1.00 33.12 110 ALA A CA 1
ATOM 831 C C . ALA A 1 110 ? 42.593 16.208 -12.532 1.00 33.12 110 ALA A C 1
ATOM 833 O O . ALA A 1 110 ? 42.426 15.115 -13.076 1.00 33.12 110 ALA A O 1
ATOM 834 N N . SER A 1 111 ? 42.037 16.506 -11.358 1.00 40.72 111 SER A N 1
ATOM 835 C CA . SER A 1 111 ? 40.914 15.761 -10.809 1.00 40.72 111 SER A CA 1
ATOM 836 C C . SER A 1 111 ? 39.742 15.877 -11.781 1.00 40.72 111 SER A C 1
ATOM 838 O O . SER A 1 111 ? 39.222 16.972 -12.001 1.00 40.72 111 SER A O 1
ATOM 840 N N . VAL A 1 112 ? 39.308 14.756 -12.350 1.00 36.78 112 VAL A N 1
ATOM 841 C CA . VAL A 1 112 ? 38.050 14.675 -13.094 1.00 36.78 112 VAL A CA 1
ATOM 842 C C . VAL A 1 112 ? 36.900 14.783 -12.090 1.00 36.78 112 VAL A C 1
ATOM 844 O O . VAL A 1 112 ? 36.390 13.798 -11.562 1.00 36.78 112 VAL A O 1
ATOM 847 N N . THR A 1 113 ? 36.495 16.012 -11.796 1.00 45.09 113 THR A N 1
ATOM 848 C CA . THR A 1 113 ? 35.169 16.339 -11.281 1.00 45.09 113 THR A CA 1
ATOM 849 C C . THR A 1 113 ? 34.213 16.340 -12.468 1.00 45.09 113 THR A C 1
ATOM 851 O O . THR A 1 113 ? 34.248 17.230 -13.309 1.00 45.09 113 THR A O 1
ATOM 854 N N . GLY A 1 114 ? 33.368 15.315 -12.596 1.00 39.47 114 GLY A N 1
ATOM 855 C CA . GLY A 1 114 ? 32.466 15.287 -13.752 1.00 39.47 114 GLY A CA 1
ATOM 856 C C . GLY A 1 114 ? 31.530 14.099 -13.895 1.00 39.47 114 GLY A C 1
ATOM 857 O O . GLY A 1 114 ? 31.008 13.878 -14.978 1.00 39.47 114 GLY A O 1
ATOM 858 N N . GLY A 1 115 ? 31.283 13.328 -12.839 1.00 30.59 115 GLY A N 1
ATOM 859 C CA . GLY A 1 115 ? 30.210 12.338 -12.842 1.00 30.59 115 GLY A CA 1
ATOM 860 C C . GLY A 1 115 ? 28.927 12.956 -12.309 1.00 30.59 115 GLY A C 1
ATOM 861 O O . GLY A 1 115 ? 28.596 12.733 -11.147 1.00 30.59 115 GLY A O 1
ATOM 862 N N . SER A 1 116 ? 28.209 13.730 -13.131 1.00 39.09 116 SER A N 1
ATOM 863 C CA . SER A 1 116 ? 26.821 14.114 -12.842 1.00 39.09 116 SER A CA 1
ATOM 864 C C . SER A 1 116 ? 25.974 12.842 -12.831 1.00 39.09 116 SER A C 1
ATOM 866 O O . SER A 1 116 ? 25.398 12.424 -13.836 1.00 39.09 116 SER A O 1
ATOM 868 N N . ARG A 1 117 ? 25.963 12.153 -11.684 1.00 37.72 117 ARG A N 1
ATOM 869 C CA . ARG A 1 117 ? 24.997 11.103 -11.394 1.00 37.72 117 ARG A CA 1
ATOM 870 C C . ARG A 1 117 ? 23.649 11.795 -11.416 1.00 37.72 117 ARG A C 1
ATOM 872 O O . ARG A 1 117 ? 23.288 12.476 -10.462 1.00 37.72 117 ARG A O 1
ATOM 879 N N . SER A 1 118 ? 22.938 11.640 -12.529 1.00 38.16 118 SER A N 1
ATOM 880 C CA . SER A 1 118 ? 21.521 11.949 -12.631 1.00 38.16 118 SER A CA 1
ATOM 881 C C . SER A 1 118 ? 20.808 11.130 -11.559 1.00 38.16 118 SER A C 1
ATOM 883 O O . SER A 1 118 ? 20.442 9.972 -11.759 1.00 38.16 118 SER A O 1
ATOM 885 N N . THR A 1 119 ? 20.673 11.714 -10.374 1.00 39.03 119 THR A N 1
ATOM 886 C CA . THR A 1 119 ? 19.814 11.246 -9.299 1.00 39.03 119 THR A CA 1
ATOM 887 C C . THR A 1 119 ? 18.389 11.477 -9.775 1.00 39.03 119 THR A C 1
ATOM 889 O O . THR A 1 119 ? 17.727 12.447 -9.418 1.00 39.03 119 THR A O 1
ATOM 892 N N . ARG A 1 120 ? 17.927 10.598 -10.675 1.00 41.75 120 ARG A N 1
ATOM 893 C CA . ARG A 1 120 ? 16.520 10.483 -11.051 1.00 41.75 120 ARG A CA 1
ATOM 894 C C . ARG A 1 120 ? 15.746 10.271 -9.758 1.00 41.75 120 ARG A C 1
ATOM 896 O O . ARG A 1 120 ? 15.780 9.187 -9.181 1.00 41.75 120 ARG A O 1
ATOM 903 N N . ALA A 1 121 ? 15.119 11.337 -9.273 1.00 39.72 121 ALA A N 1
ATOM 904 C CA . ALA A 1 121 ? 14.255 11.261 -8.114 1.00 39.72 121 ALA A CA 1
ATOM 905 C C . ALA A 1 121 ? 13.126 10.276 -8.454 1.00 39.72 121 ALA A C 1
ATOM 907 O O . ALA A 1 121 ? 12.468 10.481 -9.485 1.00 39.72 121 ALA A O 1
ATOM 908 N N . PRO A 1 122 ? 12.911 9.219 -7.647 1.00 45.38 122 PRO A N 1
ATOM 909 C CA . PRO A 1 122 ? 11.785 8.321 -7.849 1.00 45.38 122 PRO A CA 1
ATOM 910 C C . PRO A 1 122 ? 10.491 9.133 -7.874 1.00 45.38 122 PRO A C 1
ATOM 912 O O . PRO A 1 122 ? 10.448 10.253 -7.353 1.00 45.38 122 PRO A O 1
ATOM 915 N N . ILE A 1 123 ? 9.462 8.578 -8.524 1.00 47.34 123 ILE A N 1
ATOM 916 C CA . ILE A 1 123 ? 8.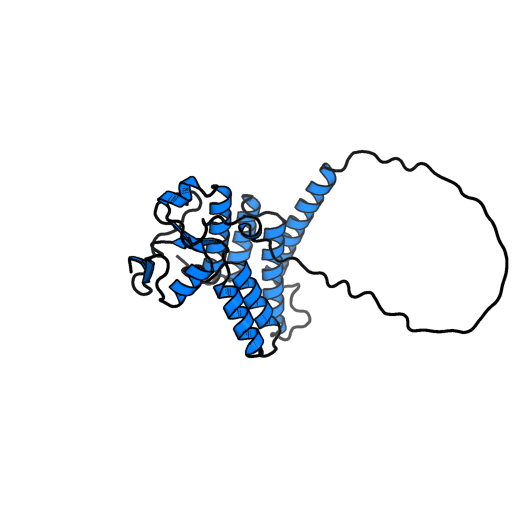087 9.087 -8.475 1.00 47.34 123 ILE A CA 1
ATOM 917 C C . ILE A 1 123 ? 7.842 9.515 -7.032 1.00 47.34 123 ILE A C 1
ATOM 919 O O . ILE A 1 123 ? 7.902 8.687 -6.124 1.00 47.34 123 ILE A O 1
ATOM 923 N N . ILE A 1 124 ? 7.704 10.824 -6.817 1.00 44.50 124 ILE A N 1
ATOM 924 C CA . ILE A 1 124 ? 7.454 11.365 -5.491 1.00 44.50 124 ILE A CA 1
ATOM 925 C C . ILE A 1 124 ? 6.064 10.843 -5.153 1.00 44.50 124 ILE A C 1
ATOM 927 O O . ILE A 1 124 ? 5.073 11.338 -5.680 1.00 44.50 124 ILE A O 1
ATOM 931 N N . THR A 1 125 ? 6.004 9.770 -4.364 1.00 50.16 125 THR A N 1
ATOM 932 C CA . THR A 1 125 ? 4.782 9.339 -3.689 1.00 50.16 125 THR A CA 1
ATOM 933 C C . THR A 1 125 ? 4.191 10.571 -3.033 1.00 50.16 125 THR A C 1
ATOM 935 O O . THR A 1 125 ? 4.926 11.278 -2.343 1.00 50.16 125 THR A O 1
ATOM 938 N N . ALA A 1 126 ? 2.903 10.849 -3.216 1.00 45.50 126 ALA A N 1
ATOM 939 C CA . ALA A 1 126 ? 2.260 11.981 -2.548 1.00 45.50 126 ALA A CA 1
ATOM 940 C C . ALA A 1 126 ? 2.474 11.945 -1.018 1.00 45.50 126 ALA A C 1
ATOM 942 O O . ALA A 1 126 ? 2.638 12.976 -0.370 1.00 45.50 126 ALA A O 1
ATOM 943 N N . ALA A 1 127 ? 2.629 10.739 -0.459 1.00 47.84 127 ALA A N 1
ATOM 944 C CA . ALA A 1 127 ? 3.001 10.475 0.928 1.00 47.84 127 ALA A CA 1
ATOM 945 C C . ALA A 1 127 ? 4.420 10.935 1.343 1.00 47.84 127 ALA A C 1
ATOM 947 O O . ALA A 1 127 ? 4.758 10.870 2.526 1.00 47.84 127 ALA A O 1
ATOM 948 N N . ALA A 1 128 ? 5.274 11.366 0.408 1.00 48.88 128 ALA A N 1
ATOM 949 C CA . ALA A 1 128 ? 6.627 11.849 0.687 1.00 48.88 128 ALA A CA 1
ATOM 950 C C . ALA A 1 128 ? 6.656 13.270 1.272 1.00 48.88 128 ALA A C 1
ATOM 952 O O . ALA A 1 128 ? 7.692 13.674 1.794 1.00 48.88 128 ALA A O 1
ATOM 953 N N . MET A 1 129 ? 5.552 14.025 1.190 1.00 46.78 129 MET A N 1
ATOM 954 C CA . MET A 1 129 ? 5.535 15.449 1.551 1.00 46.78 129 MET A CA 1
ATOM 955 C C . MET A 1 129 ? 4.752 15.793 2.819 1.00 46.78 129 MET A C 1
ATOM 957 O O . MET A 1 129 ? 4.710 16.965 3.184 1.00 46.78 129 MET A O 1
ATOM 961 N N . THR A 1 130 ? 4.159 14.829 3.525 1.00 54.56 130 THR A N 1
ATOM 962 C CA . THR A 1 130 ? 3.321 15.154 4.691 1.00 54.56 130 THR A CA 1
ATOM 963 C C . THR A 1 130 ? 4.027 14.876 6.022 1.00 54.56 130 THR A C 1
ATOM 965 O O . THR A 1 130 ? 4.358 13.717 6.294 1.00 54.56 130 THR A O 1
ATOM 968 N N . PRO A 1 131 ? 4.234 15.913 6.868 1.00 52.12 131 PRO A N 1
ATOM 969 C CA . PRO A 1 131 ? 4.579 15.764 8.282 1.00 52.12 131 PRO A CA 1
ATOM 970 C C . PRO A 1 131 ? 3.629 14.779 8.970 1.00 52.12 131 PRO A C 1
ATOM 972 O O . PRO A 1 131 ? 2.495 14.616 8.526 1.00 52.12 131 PRO A O 1
ATOM 975 N N . SER A 1 132 ? 4.106 14.107 10.022 1.00 66.81 132 SER A N 1
ATOM 976 C CA . SER A 1 132 ? 3.485 12.930 10.646 1.00 66.81 132 SER A CA 1
ATOM 977 C C . SER A 1 132 ? 1.956 13.025 10.786 1.00 66.81 132 SER A C 1
ATOM 979 O O . SER A 1 132 ? 1.440 13.543 11.774 1.00 66.81 132 SER A O 1
ATOM 981 N N . LEU A 1 133 ? 1.230 12.456 9.815 1.00 76.44 133 LEU A N 1
ATOM 982 C CA . LEU A 1 133 ? -0.230 12.261 9.865 1.00 76.44 133 LEU A CA 1
ATOM 983 C C . LEU A 1 133 ? -0.673 11.505 11.115 1.00 76.44 133 LEU A C 1
ATOM 985 O O . LEU A 1 133 ? -1.808 11.610 11.570 1.00 76.44 133 LEU A O 1
ATOM 989 N N . PHE A 1 134 ? 0.240 10.704 11.647 1.00 81.88 134 PHE A N 1
ATOM 990 C CA . PHE A 1 134 ? 0.044 9.963 12.863 1.00 81.88 134 PHE A CA 1
ATOM 991 C C . PHE A 1 134 ? 0.530 10.799 14.050 1.00 81.88 134 PHE A C 1
ATOM 993 O O . PHE A 1 134 ? 1.693 11.216 14.061 1.00 81.88 134 PHE A O 1
ATOM 1000 N N . PRO A 1 135 ? -0.317 11.011 15.072 1.00 82.50 135 PRO A N 1
ATOM 1001 C CA . PRO A 1 135 ? 0.137 11.514 16.360 1.00 82.50 135 PRO A CA 1
ATOM 1002 C C . PRO A 1 135 ? 1.302 10.667 16.895 1.00 82.50 135 PRO A C 1
ATOM 1004 O O . PRO A 1 135 ? 1.356 9.466 16.600 1.00 82.50 135 PRO A O 1
ATOM 1007 N N . PRO A 1 136 ? 2.205 11.235 17.713 1.00 81.69 136 PRO A N 1
ATOM 1008 C CA . PRO A 1 136 ? 3.292 10.478 18.323 1.00 81.69 136 PRO A CA 1
ATOM 1009 C C . PRO A 1 136 ? 2.781 9.188 18.978 1.00 81.69 136 PRO A C 1
ATOM 1011 O O . PRO A 1 136 ? 1.832 9.208 19.761 1.00 81.69 136 PRO A O 1
ATOM 1014 N N . GLY A 1 137 ? 3.385 8.054 18.618 1.00 84.19 137 GLY A N 1
ATOM 1015 C CA . GLY A 1 137 ? 3.019 6.736 19.147 1.00 84.19 137 GLY A CA 1
ATOM 1016 C C . GLY A 1 137 ? 1.776 6.084 18.528 1.00 84.19 137 GLY A C 1
ATOM 1017 O O . GLY A 1 137 ? 1.474 4.944 18.872 1.00 84.19 137 GLY A O 1
ATOM 1018 N N . ARG A 1 138 ? 1.066 6.740 17.600 1.00 88.69 138 ARG A N 1
ATOM 1019 C CA . ARG A 1 138 ? 0.018 6.085 16.805 1.00 88.69 138 ARG A CA 1
ATOM 1020 C C . ARG A 1 138 ? 0.598 5.545 15.505 1.00 88.69 138 ARG A C 1
ATOM 1022 O O . ARG A 1 138 ? 1.378 6.206 14.836 1.00 88.69 138 ARG A O 1
ATOM 1029 N N . GLU A 1 139 ? 0.180 4.343 15.132 1.00 91.50 139 GLU A N 1
ATOM 1030 C CA . GLU A 1 139 ? 0.598 3.703 13.875 1.00 91.50 139 GLU A CA 1
ATOM 1031 C C . GLU A 1 139 ? -0.581 3.449 12.926 1.00 91.50 139 GLU A C 1
ATOM 1033 O O . GLU A 1 139 ? -0.370 3.051 11.780 1.00 91.50 139 GLU A O 1
ATOM 1038 N N . ILE A 1 140 ? -1.814 3.651 13.404 1.00 92.56 140 ILE A N 1
ATOM 1039 C CA . ILE A 1 140 ? -3.061 3.327 12.708 1.00 92.56 140 ILE A CA 1
ATOM 1040 C C . ILE A 1 140 ? -4.072 4.457 12.936 1.00 92.56 140 ILE A C 1
ATOM 1042 O O . ILE A 1 140 ? -4.290 4.893 14.068 1.00 92.56 140 ILE A O 1
ATOM 1046 N N . LEU A 1 141 ? -4.702 4.905 11.855 1.00 90.56 141 LEU A N 1
ATOM 1047 C CA . LEU A 1 141 ? -5.839 5.814 11.833 1.00 90.56 141 LEU A CA 1
ATOM 1048 C C . LEU A 1 141 ? -7.061 5.025 11.369 1.00 90.56 141 LEU A C 1
ATOM 1050 O O . LEU A 1 141 ? -7.150 4.593 10.216 1.00 90.56 141 LEU A O 1
ATOM 1054 N N . LEU A 1 142 ? -7.992 4.819 12.296 1.00 87.31 142 LEU A N 1
ATOM 1055 C CA . LEU A 1 142 ? -9.294 4.247 11.982 1.00 87.31 142 LEU A CA 1
ATOM 1056 C C . LEU A 1 142 ? -10.126 5.262 11.175 1.00 87.31 142 LEU A C 1
ATOM 1058 O O . LEU A 1 142 ? -9.921 6.463 11.351 1.00 87.31 142 LEU A O 1
ATOM 1062 N N . PRO A 1 143 ? -11.049 4.812 10.309 1.00 80.12 143 PRO A N 1
ATOM 1063 C CA . PRO A 1 143 ? -11.833 5.668 9.420 1.00 80.12 143 PRO A CA 1
ATOM 1064 C C . PRO A 1 143 ? -12.554 6.801 10.153 1.00 80.12 143 PRO A C 1
ATOM 1066 O O . PRO A 1 143 ? -12.586 7.921 9.660 1.00 80.12 143 PRO A O 1
ATOM 1069 N N . GLU A 1 144 ? -13.031 6.558 11.376 1.00 80.62 144 GLU A N 1
ATOM 1070 C CA . GLU A 1 144 ? -13.716 7.566 12.192 1.00 80.62 144 GLU A CA 1
ATOM 1071 C C . GLU A 1 144 ? -12.789 8.747 12.547 1.00 80.62 144 GLU A C 1
ATOM 1073 O O . GLU A 1 144 ? -13.238 9.880 12.693 1.00 80.62 144 GLU A O 1
ATOM 1078 N N . VAL A 1 145 ? -11.482 8.490 12.646 1.00 72.56 145 VAL A N 1
ATOM 1079 C CA . VAL A 1 145 ? -10.436 9.491 12.908 1.00 72.56 145 VAL A CA 1
ATOM 1080 C C . VAL A 1 145 ? -9.828 10.013 11.601 1.00 72.56 145 VAL A C 1
ATOM 1082 O O . VAL A 1 145 ? -9.467 11.185 11.509 1.00 72.56 145 VAL A O 1
ATOM 1085 N N . ALA A 1 146 ? -9.724 9.159 10.581 1.00 67.62 146 ALA A N 1
ATOM 1086 C CA . ALA A 1 146 ? -9.150 9.488 9.281 1.00 67.62 146 ALA A CA 1
ATOM 1087 C C . ALA A 1 146 ? -9.975 10.555 8.550 1.00 67.62 146 ALA A C 1
ATOM 1089 O O . ALA A 1 146 ? -9.392 11.502 8.027 1.00 67.62 146 ALA A O 1
ATOM 1090 N N . SER A 1 147 ? -11.308 10.463 8.593 1.00 66.56 147 SER A N 1
ATOM 1091 C CA . SER A 1 147 ? -12.206 11.421 7.933 1.00 66.56 147 SER A CA 1
ATOM 1092 C C . SER A 1 147 ? -12.106 12.849 8.486 1.00 66.56 147 SER A C 1
ATOM 1094 O O . SER A 1 147 ? -12.504 13.788 7.807 1.00 66.56 147 SER A O 1
ATOM 1096 N N . GLY A 1 148 ? -11.560 13.031 9.695 1.00 66.75 148 GLY A N 1
ATOM 1097 C CA . GLY A 1 148 ? -11.301 14.353 10.275 1.00 66.75 148 GLY A CA 1
ATOM 1098 C C . GLY A 1 148 ? -9.877 14.881 10.062 1.00 66.75 148 GLY A C 1
ATOM 1099 O O . GLY A 1 148 ? -9.640 16.066 10.280 1.00 66.75 148 GLY A O 1
ATOM 1100 N N . GLY A 1 149 ? -8.924 14.025 9.670 1.00 74.62 149 GLY A N 1
ATOM 1101 C CA . GLY A 1 149 ? -7.494 14.367 9.625 1.00 74.62 149 GLY A CA 1
ATOM 1102 C C . GLY A 1 149 ? -6.828 14.262 8.252 1.00 74.62 149 GLY A C 1
ATOM 1103 O O . GLY A 1 149 ? -5.778 14.864 8.043 1.00 74.62 149 GLY A O 1
ATOM 1104 N N . LEU A 1 150 ? -7.409 13.512 7.314 1.00 82.25 150 LEU A N 1
ATOM 1105 C CA . LEU A 1 150 ? -6.877 13.322 5.965 1.00 82.25 150 LEU A CA 1
ATOM 1106 C C . LEU A 1 150 ? -7.718 14.090 4.951 1.00 82.25 150 LEU A C 1
ATOM 1108 O O . LEU A 1 150 ? -8.938 13.955 4.914 1.00 82.25 150 LEU A O 1
ATOM 1112 N N . SER A 1 151 ? -7.059 14.874 4.097 1.00 86.06 151 SER A N 1
ATOM 1113 C CA . SER A 1 151 ? -7.744 15.504 2.972 1.00 86.06 151 SER A CA 1
ATOM 1114 C C . SER A 1 151 ? -8.138 14.455 1.926 1.00 86.06 151 SER A C 1
ATOM 1116 O O . SER A 1 151 ? -7.443 13.455 1.733 1.00 86.06 151 SER A O 1
ATOM 1118 N N . ASP A 1 152 ? -9.238 14.701 1.210 1.00 83.88 152 ASP A N 1
ATOM 1119 C CA . ASP A 1 152 ? -9.717 13.814 0.138 1.00 83.88 152 ASP A CA 1
ATOM 1120 C C . ASP A 1 152 ? -8.642 13.579 -0.940 1.00 83.88 152 ASP A C 1
ATOM 1122 O O . ASP A 1 152 ? -8.458 12.461 -1.415 1.00 83.88 152 ASP A O 1
ATOM 1126 N N . ALA A 1 153 ? -7.849 14.609 -1.256 1.00 85.19 153 ALA A N 1
ATOM 1127 C CA . ALA A 1 153 ? -6.720 14.499 -2.179 1.00 85.19 153 ALA A CA 1
ATOM 1128 C C . ALA A 1 153 ? -5.693 13.448 -1.722 1.00 85.19 153 ALA A C 1
ATOM 1130 O O . ALA A 1 153 ? -5.293 12.593 -2.507 1.00 85.19 153 ALA A O 1
ATOM 1131 N N . MET A 1 154 ? -5.336 13.441 -0.434 1.00 85.12 154 MET A N 1
ATOM 1132 C CA . MET A 1 154 ? -4.396 12.458 0.108 1.00 85.12 154 MET A CA 1
ATOM 1133 C C . MET A 1 154 ? -4.960 11.038 0.084 1.00 85.12 154 MET A C 1
ATOM 1135 O O . MET A 1 154 ? -4.228 10.090 -0.195 1.00 85.12 154 MET A O 1
ATOM 1139 N N . LEU A 1 155 ? -6.256 10.872 0.363 1.00 86.38 155 LEU A N 1
ATOM 1140 C CA . LEU A 1 155 ? -6.910 9.567 0.260 1.00 86.38 155 LEU A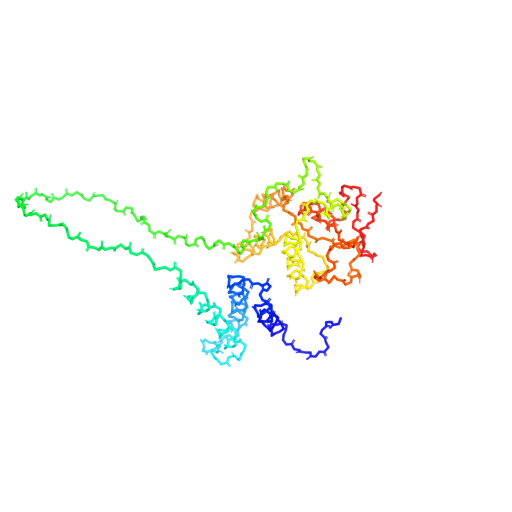 CA 1
ATOM 1141 C C . LEU A 1 155 ? -6.904 9.052 -1.182 1.00 86.38 155 LEU A C 1
ATOM 1143 O O . LEU A 1 155 ? -6.623 7.872 -1.397 1.00 86.38 155 LEU A O 1
ATOM 1147 N N . ARG A 1 156 ? -7.151 9.922 -2.169 1.00 86.56 156 ARG A N 1
ATOM 1148 C CA . ARG A 1 156 ? -7.057 9.572 -3.595 1.00 86.56 156 ARG A CA 1
ATOM 1149 C C . ARG A 1 156 ? -5.641 9.163 -3.987 1.00 86.56 156 ARG A C 1
ATOM 1151 O O . ARG A 1 156 ? -5.476 8.149 -4.659 1.00 86.56 156 ARG A O 1
ATOM 1158 N N . ASP A 1 157 ? -4.624 9.877 -3.519 1.00 85.81 157 ASP A N 1
ATOM 1159 C CA . ASP A 1 157 ? -3.236 9.515 -3.806 1.00 85.81 157 ASP A CA 1
ATOM 1160 C C . ASP A 1 157 ? -2.863 8.146 -3.211 1.00 85.81 157 ASP A C 1
ATOM 1162 O O . ASP A 1 157 ? -2.275 7.296 -3.884 1.00 85.81 157 ASP A O 1
ATOM 1166 N N . LEU A 1 158 ? -3.272 7.877 -1.968 1.00 86.88 158 LEU A N 1
ATOM 1167 C CA . LEU A 1 158 ? -3.059 6.574 -1.333 1.00 86.88 158 LEU A CA 1
ATOM 1168 C C . LEU A 1 158 ? -3.883 5.453 -1.996 1.00 86.88 158 LEU A C 1
ATOM 1170 O O . LEU A 1 158 ? -3.464 4.290 -2.033 1.00 86.88 158 LEU A O 1
ATOM 1174 N N . PHE A 1 159 ? -5.048 5.783 -2.555 1.00 89.19 159 PHE A N 1
ATOM 1175 C CA . PHE A 1 159 ? -5.829 4.862 -3.376 1.00 89.19 159 PHE A CA 1
ATOM 1176 C C . PHE A 1 159 ? -5.089 4.483 -4.666 1.00 89.19 159 PHE A C 1
ATOM 1178 O O . PHE A 1 159 ? -5.093 3.308 -5.045 1.00 89.19 159 PHE A O 1
ATOM 1185 N N . VAL A 1 160 ? -4.398 5.430 -5.310 1.00 88.44 160 VAL A N 1
ATOM 1186 C CA . VAL A 1 160 ? -3.545 5.143 -6.477 1.00 88.44 160 VAL A CA 1
ATOM 1187 C C . VAL A 1 160 ? -2.429 4.162 -6.108 1.00 88.44 160 VAL A C 1
ATOM 1189 O O . VAL A 1 160 ? -2.195 3.214 -6.861 1.00 88.44 160 VAL A O 1
ATOM 1192 N N . GLU A 1 161 ? -1.798 4.308 -4.936 1.00 89.19 161 GLU A N 1
ATOM 1193 C CA . GLU A 1 161 ? -0.814 3.326 -4.449 1.00 89.19 161 GLU A CA 1
ATOM 1194 C C . GLU A 1 161 ? -1.437 1.930 -4.294 1.00 89.19 161 GLU A C 1
ATOM 1196 O O . GLU A 1 161 ? -0.879 0.935 -4.754 1.00 89.19 161 GLU A O 1
ATOM 1201 N N . THR A 1 162 ? -2.642 1.841 -3.729 1.00 90.44 162 THR A N 1
ATOM 1202 C CA . THR A 1 162 ? -3.357 0.560 -3.594 1.00 90.44 162 THR A CA 1
ATOM 1203 C C . THR A 1 162 ? -3.660 -0.061 -4.962 1.00 90.44 162 THR A C 1
ATOM 1205 O O . THR A 1 162 ? -3.466 -1.262 -5.160 1.00 90.44 162 THR A O 1
ATOM 1208 N N . CYS A 1 163 ? -4.079 0.751 -5.937 1.00 88.50 163 CYS A N 1
ATOM 1209 C CA . CYS A 1 163 ? -4.309 0.306 -7.311 1.00 88.50 163 CYS A CA 1
ATOM 1210 C C . CYS A 1 163 ? -3.028 -0.199 -7.982 1.00 88.50 163 CYS A C 1
ATOM 1212 O O . CYS A 1 163 ? -3.078 -1.175 -8.732 1.00 88.50 163 CYS A O 1
ATOM 1214 N N . PHE A 1 164 ? -1.884 0.433 -7.710 1.00 89.12 164 PHE A N 1
ATOM 1215 C CA . PHE A 1 164 ? -0.589 -0.031 -8.198 1.00 89.12 164 PHE A CA 1
ATOM 1216 C C . PHE A 1 164 ? -0.292 -1.455 -7.710 1.00 89.12 164 PHE A C 1
ATOM 1218 O O . PHE A 1 164 ? -0.022 -2.335 -8.524 1.00 89.12 164 PHE A O 1
ATOM 1225 N N . PHE A 1 165 ? -0.430 -1.722 -6.410 1.00 90.62 165 PHE A N 1
ATOM 1226 C CA . PHE A 1 165 ? -0.205 -3.065 -5.866 1.00 90.62 165 PHE A CA 1
ATOM 1227 C C . PHE A 1 165 ? -1.241 -4.088 -6.345 1.00 90.62 165 PHE A C 1
ATOM 1229 O O . PHE A 1 165 ? -0.879 -5.225 -6.645 1.00 90.62 165 PHE A O 1
ATOM 1236 N N . ALA A 1 166 ? -2.505 -3.686 -6.502 1.00 89.12 166 ALA A N 1
ATOM 1237 C CA . ALA A 1 166 ? -3.537 -4.549 -7.071 1.00 89.12 166 ALA A CA 1
ATOM 1238 C C . ALA A 1 166 ? -3.190 -5.008 -8.497 1.00 89.12 166 ALA A C 1
ATOM 1240 O O . ALA A 1 166 ? -3.415 -6.167 -8.844 1.00 89.12 166 ALA A O 1
ATOM 1241 N N . ARG A 1 167 ? -2.579 -4.134 -9.310 1.00 85.56 167 ARG A N 1
ATOM 1242 C CA . ARG A 1 167 ? -2.086 -4.491 -10.655 1.00 85.56 167 ARG A CA 1
ATOM 1243 C C . ARG A 1 167 ? -0.929 -5.484 -10.626 1.00 85.56 167 ARG A C 1
ATOM 1245 O O . ARG A 1 167 ? -0.789 -6.258 -11.563 1.00 85.56 167 ARG A O 1
ATOM 1252 N N . LEU A 1 168 ? -0.135 -5.485 -9.558 1.00 84.50 168 LEU A N 1
ATOM 1253 C CA . LEU A 1 168 ? 0.911 -6.484 -9.322 1.00 84.50 168 LEU A CA 1
ATOM 1254 C C . LEU A 1 168 ? 0.356 -7.803 -8.746 1.00 84.50 168 LEU A C 1
ATOM 1256 O O . LEU A 1 168 ? 1.125 -8.697 -8.409 1.00 84.50 168 LEU A O 1
ATOM 1260 N N . GLY A 1 169 ? -0.969 -7.938 -8.618 1.00 88.19 169 GLY A N 1
ATOM 1261 C CA . GLY A 1 169 ? -1.626 -9.141 -8.105 1.00 88.19 169 GLY A CA 1
ATOM 1262 C C . GLY A 1 169 ? -1.734 -9.200 -6.581 1.00 88.19 169 GLY A C 1
ATOM 1263 O O . GLY A 1 169 ? -2.238 -10.185 -6.040 1.00 88.19 169 GLY A O 1
ATOM 1264 N N . PHE A 1 170 ? -1.313 -8.153 -5.866 1.00 91.75 170 PHE A N 1
ATOM 1265 C CA . PHE A 1 170 ? -1.478 -8.108 -4.420 1.00 91.75 170 PHE A CA 1
ATOM 1266 C C . PHE A 1 170 ? -2.917 -7.775 -4.043 1.00 91.75 170 PHE A C 1
ATOM 1268 O O . PHE A 1 170 ? -3.526 -6.832 -4.543 1.00 91.75 170 PHE A O 1
ATOM 1275 N N . LEU A 1 171 ? -3.449 -8.520 -3.079 1.00 92.44 171 LEU A N 1
ATOM 1276 C CA . LEU A 1 171 ? -4.755 -8.220 -2.507 1.00 92.44 171 LEU A CA 1
ATOM 1277 C C . LEU A 1 171 ? -4.723 -6.950 -1.635 1.00 92.44 171 LEU A C 1
ATOM 1279 O O . LEU A 1 171 ? -5.707 -6.221 -1.567 1.00 92.44 171 LEU A O 1
ATOM 1283 N N . GLN A 1 172 ? -3.613 -6.698 -0.950 1.00 94.50 172 GLN A N 1
ATOM 1284 C CA . GLN A 1 172 ? -3.372 -5.515 -0.123 1.00 94.50 172 GLN A CA 1
ATOM 1285 C C . GLN A 1 172 ? -1.919 -5.068 -0.329 1.00 94.50 172 GLN A C 1
ATOM 1287 O O . GLN A 1 172 ? -1.068 -5.926 -0.576 1.00 94.50 172 GLN A O 1
ATOM 1292 N N . PRO A 1 173 ? -1.615 -3.768 -0.229 1.00 95.00 173 PRO A N 1
ATOM 1293 C CA . PRO A 1 173 ? -0.256 -3.262 -0.403 1.00 95.00 173 PRO A CA 1
ATOM 1294 C C . PRO A 1 173 ? 0.675 -3.773 0.714 1.00 95.00 173 PRO A C 1
ATOM 1296 O O . PRO A 1 173 ? 0.451 -3.423 1.863 1.00 95.00 173 PRO A O 1
ATOM 1299 N N . PRO A 1 174 ? 1.731 -4.566 0.442 1.00 95.00 174 PRO A N 1
ATOM 1300 C CA . PRO A 1 174 ? 2.611 -5.123 1.481 1.00 95.00 174 PRO A CA 1
ATOM 1301 C C . PRO A 1 174 ? 3.476 -4.075 2.202 1.00 95.00 174 PRO A C 1
ATOM 1303 O O . PRO A 1 174 ? 4.022 -4.349 3.271 1.00 95.00 174 PRO A O 1
ATOM 1306 N N . SER A 1 175 ? 3.644 -2.900 1.599 1.00 95.12 175 SER A N 1
ATOM 1307 C CA . SER A 1 175 ? 4.424 -1.766 2.092 1.00 95.12 175 SER A CA 1
ATOM 1308 C C . SER A 1 175 ? 3.995 -0.494 1.344 1.00 95.12 175 SER A C 1
ATOM 1310 O O . SER A 1 175 ? 3.155 -0.555 0.445 1.00 95.12 175 SER A O 1
ATOM 1312 N N . CYS A 1 176 ? 4.544 0.671 1.700 1.00 94.06 176 CYS A N 1
ATOM 1313 C CA . CYS A 1 176 ? 4.354 1.879 0.893 1.00 94.06 176 CYS A CA 1
ATOM 1314 C C . CYS A 1 176 ? 5.132 1.786 -0.428 1.00 94.06 176 CYS A C 1
ATOM 1316 O O . CYS A 1 176 ? 6.159 1.101 -0.516 1.00 94.06 176 CYS A O 1
ATOM 1318 N N . LEU A 1 177 ? 4.702 2.540 -1.443 1.00 89.56 177 LEU A N 1
ATOM 1319 C CA . LEU A 1 177 ? 5.332 2.496 -2.766 1.00 89.56 177 LEU A CA 1
ATOM 1320 C C . LEU A 1 177 ? 6.825 2.891 -2.736 1.00 89.56 177 LEU A C 1
ATOM 1322 O O . LEU A 1 177 ? 7.626 2.327 -3.476 1.00 89.56 177 LEU A O 1
ATOM 1326 N N . SER A 1 178 ? 7.231 3.790 -1.830 1.00 89.44 178 SER A N 1
ATOM 1327 C CA . SER A 1 178 ? 8.643 4.161 -1.622 1.00 89.44 178 SER A CA 1
ATOM 1328 C C . SER A 1 178 ? 9.503 2.985 -1.131 1.00 89.44 178 SER A C 1
ATOM 1330 O O . SER A 1 178 ? 10.615 2.774 -1.624 1.00 89.44 178 SER A O 1
ATOM 1332 N N . CYS A 1 179 ? 8.992 2.177 -0.193 1.00 90.12 179 CYS A N 1
ATOM 1333 C CA . CYS A 1 179 ? 9.691 0.973 0.262 1.00 90.12 179 CYS A CA 1
ATOM 1334 C C . CYS A 1 179 ? 9.729 -0.098 -0.831 1.00 90.12 179 CYS A C 1
ATOM 1336 O O . CYS A 1 179 ? 10.800 -0.644 -1.078 1.00 90.12 179 CYS A O 1
ATOM 1338 N N . ALA A 1 180 ? 8.614 -0.334 -1.528 1.00 90.62 180 ALA A N 1
ATOM 1339 C CA . ALA A 1 180 ? 8.563 -1.286 -2.637 1.00 90.62 180 ALA A CA 1
ATOM 1340 C C . ALA A 1 180 ? 9.534 -0.917 -3.773 1.00 90.62 180 ALA A C 1
ATOM 1342 O O . ALA A 1 180 ? 10.265 -1.769 -4.271 1.00 90.62 180 ALA A O 1
ATOM 1343 N N . TYR A 1 181 ? 9.614 0.366 -4.145 1.00 86.31 181 TYR A N 1
ATOM 1344 C CA . TYR A 1 181 ? 10.578 0.833 -5.144 1.00 86.31 181 TYR A CA 1
ATOM 1345 C C . TYR A 1 181 ? 12.021 0.600 -4.688 1.00 86.31 181 TYR A C 1
ATOM 1347 O O . TYR A 1 181 ? 12.848 0.105 -5.452 1.00 86.31 181 TYR A O 1
ATOM 1355 N N . ARG A 1 182 ? 12.331 0.921 -3.425 1.00 85.88 182 ARG A N 1
ATOM 1356 C CA . ARG A 1 182 ? 13.664 0.690 -2.862 1.00 85.88 182 ARG A CA 1
ATOM 1357 C C . ARG A 1 182 ? 14.039 -0.789 -2.916 1.00 85.88 182 ARG A C 1
ATOM 1359 O O . ARG A 1 182 ? 15.141 -1.103 -3.350 1.00 85.88 182 ARG A O 1
ATOM 1366 N N . GLU A 1 183 ? 13.127 -1.682 -2.541 1.00 84.19 183 GLU A N 1
ATOM 1367 C CA . GLU A 1 183 ? 13.334 -3.131 -2.628 1.00 84.19 183 GLU A CA 1
ATOM 1368 C C . GLU A 1 183 ? 13.669 -3.575 -4.054 1.00 84.19 183 GLU A C 1
ATOM 1370 O O . GLU A 1 183 ? 14.722 -4.183 -4.258 1.00 84.19 183 GLU A O 1
ATOM 1375 N N . ALA A 1 184 ? 12.856 -3.161 -5.031 1.00 82.38 184 ALA A N 1
ATOM 1376 C CA . ALA A 1 184 ? 13.055 -3.489 -6.440 1.00 82.38 184 ALA A CA 1
ATOM 1377 C C . ALA A 1 184 ? 14.400 -2.975 -6.982 1.00 82.38 184 ALA A C 1
ATOM 1379 O O . ALA A 1 184 ? 15.112 -3.692 -7.681 1.00 82.38 184 ALA A O 1
ATOM 1380 N N . THR A 1 185 ? 14.803 -1.747 -6.628 1.00 80.50 185 THR A N 1
ATOM 1381 C CA . THR A 1 185 ? 16.084 -1.185 -7.101 1.00 80.50 185 THR A CA 1
ATOM 1382 C C . THR A 1 185 ? 17.312 -1.883 -6.542 1.00 80.50 185 THR A C 1
ATOM 1384 O O . THR A 1 185 ? 18.386 -1.792 -7.135 1.00 80.50 185 THR A O 1
ATOM 1387 N N . VAL A 1 186 ? 17.197 -2.524 -5.381 1.00 77.00 186 VAL A N 1
ATOM 1388 C CA . VAL A 1 186 ? 18.327 -3.241 -4.799 1.00 77.00 186 VAL A CA 1
ATOM 1389 C C . VAL A 1 186 ? 18.415 -4.657 -5.385 1.00 77.00 186 VAL A C 1
ATOM 1391 O O . VAL A 1 186 ? 19.523 -5.149 -5.559 1.00 77.00 186 VAL A O 1
ATOM 1394 N N . GLU A 1 187 ? 17.295 -5.282 -5.763 1.00 74.12 187 GLU A N 1
ATOM 1395 C CA . GLU A 1 187 ? 17.291 -6.559 -6.504 1.00 74.12 187 GLU A CA 1
ATOM 1396 C C . GLU A 1 187 ? 17.889 -6.430 -7.914 1.00 74.12 187 GLU A C 1
ATOM 1398 O O . GLU A 1 187 ? 18.713 -7.251 -8.314 1.00 74.12 187 GLU A O 1
ATOM 1403 N N . ASP A 1 188 ? 17.565 -5.351 -8.633 1.00 74.12 188 ASP A N 1
ATOM 1404 C CA . ASP A 1 188 ? 18.023 -5.102 -10.013 1.00 74.12 188 ASP A CA 1
ATOM 1405 C C . ASP A 1 188 ? 19.553 -4.961 -10.139 1.00 74.12 188 ASP A C 1
ATOM 1407 O O . ASP A 1 188 ? 20.116 -5.078 -11.223 1.00 74.12 188 ASP A O 1
ATOM 1411 N N . ARG A 1 189 ? 20.268 -4.746 -9.026 1.00 75.94 189 ARG A N 1
ATOM 1412 C CA . ARG A 1 189 ? 21.736 -4.637 -9.032 1.00 75.94 189 ARG A CA 1
ATOM 1413 C C . ARG A 1 189 ? 22.449 -5.967 -9.265 1.00 75.94 189 ARG A C 1
ATOM 1415 O O . ARG A 1 189 ? 23.670 -5.945 -9.398 1.00 75.94 189 ARG A O 1
ATOM 1422 N N . GLY A 1 190 ? 21.740 -7.101 -9.253 1.00 76.62 190 GLY A N 1
ATOM 1423 C CA . GLY A 1 190 ? 22.288 -8.431 -9.557 1.00 76.62 190 GLY A CA 1
ATOM 1424 C C . GLY A 1 190 ? 23.404 -8.910 -8.618 1.00 76.62 190 GLY A C 1
ATOM 1425 O O . GLY A 1 190 ? 23.947 -9.996 -8.803 1.00 76.62 190 GLY A O 1
ATOM 1426 N N . ARG A 1 191 ? 23.762 -8.117 -7.603 1.00 83.19 191 ARG A N 1
ATOM 1427 C CA . ARG A 1 191 ? 24.761 -8.463 -6.600 1.00 83.19 191 ARG A CA 1
ATOM 1428 C C . ARG A 1 191 ? 24.044 -9.067 -5.391 1.00 83.19 191 ARG A C 1
ATOM 1430 O O . ARG A 1 191 ? 23.111 -8.436 -4.888 1.00 83.19 191 ARG A O 1
ATOM 1437 N N . PRO A 1 192 ? 24.497 -10.226 -4.882 1.00 79.88 192 PRO A N 1
ATOM 1438 C CA . PRO A 1 192 ? 24.049 -10.730 -3.592 1.00 79.88 192 PRO A CA 1
ATOM 1439 C C . PRO A 1 192 ? 24.260 -9.646 -2.535 1.00 79.88 192 PRO A C 1
ATOM 1441 O O . PRO A 1 192 ? 25.361 -9.095 -2.426 1.00 79.88 192 PRO A O 1
ATOM 1444 N N . ARG A 1 193 ? 23.207 -9.311 -1.790 1.00 83.06 193 ARG A N 1
ATOM 1445 C CA . ARG A 1 193 ? 23.326 -8.347 -0.697 1.00 83.06 193 ARG A CA 1
ATOM 1446 C C . ARG A 1 193 ? 24.223 -8.935 0.379 1.00 83.06 193 ARG A C 1
ATOM 1448 O O . ARG A 1 193 ? 24.188 -10.138 0.644 1.00 83.06 193 ARG A O 1
ATOM 1455 N N . SER A 1 194 ? 25.024 -8.090 1.018 1.00 91.25 194 SER A N 1
ATOM 1456 C CA . SER A 1 194 ? 25.632 -8.518 2.274 1.00 91.25 194 SER A CA 1
ATOM 1457 C C . SER A 1 194 ? 24.540 -8.650 3.339 1.00 91.25 194 SER A C 1
ATOM 1459 O O . SER A 1 194 ? 23.523 -7.950 3.303 1.00 91.25 194 SER A O 1
ATOM 1461 N N . LYS A 1 195 ? 24.765 -9.516 4.329 1.00 92.25 195 LYS A N 1
ATOM 1462 C CA . LYS A 1 195 ? 23.878 -9.631 5.494 1.00 92.25 195 LYS A CA 1
ATOM 1463 C C . LYS A 1 195 ? 23.646 -8.269 6.169 1.00 92.25 195 LYS A C 1
ATOM 1465 O O . LYS A 1 195 ? 22.527 -7.960 6.568 1.00 92.25 195 LYS A O 1
ATOM 1470 N N . ASP A 1 196 ? 24.679 -7.428 6.220 1.00 91.88 196 ASP A N 1
ATOM 1471 C CA . ASP A 1 196 ? 24.599 -6.083 6.798 1.00 91.88 196 ASP A CA 1
ATOM 1472 C C . ASP A 1 196 ? 23.669 -5.154 6.001 1.00 91.88 196 ASP A C 1
ATOM 1474 O O . ASP A 1 196 ? 22.899 -4.393 6.593 1.00 91.88 196 ASP A O 1
ATOM 1478 N N . GLU A 1 197 ? 23.696 -5.226 4.665 1.00 88.94 197 GLU A N 1
ATOM 1479 C CA . GLU A 1 197 ? 22.788 -4.469 3.793 1.00 88.94 197 GLU A CA 1
ATOM 1480 C C . GLU A 1 197 ? 21.336 -4.939 3.948 1.00 88.94 197 GLU A C 1
ATOM 1482 O O . GLU A 1 197 ? 20.419 -4.117 4.016 1.00 88.94 197 GLU A O 1
ATOM 1487 N N . GLU A 1 198 ? 21.108 -6.250 4.052 1.00 87.88 198 GLU A N 1
ATOM 1488 C CA . GLU A 1 198 ? 19.778 -6.811 4.311 1.00 87.88 198 GLU A CA 1
ATOM 1489 C C . GLU A 1 198 ? 19.225 -6.376 5.669 1.00 87.88 198 GLU A C 1
ATOM 1491 O O . GLU A 1 198 ? 18.078 -5.926 5.761 1.00 87.88 198 GLU A O 1
ATOM 1496 N N . ASP A 1 199 ? 20.047 -6.456 6.716 1.00 88.31 199 ASP A N 1
ATOM 1497 C CA . ASP A 1 199 ? 19.697 -6.038 8.071 1.00 88.31 199 ASP A CA 1
ATOM 1498 C C . ASP A 1 199 ? 19.432 -4.530 8.153 1.00 88.31 199 ASP A C 1
ATOM 1500 O O . ASP A 1 199 ? 18.544 -4.087 8.890 1.00 88.31 199 ASP A O 1
ATOM 1504 N N . TYR A 1 200 ? 20.186 -3.723 7.407 1.00 88.88 200 TYR A N 1
ATOM 1505 C CA . TYR A 1 200 ? 19.956 -2.285 7.293 1.00 88.88 200 TYR A CA 1
ATOM 1506 C C . TYR A 1 200 ? 18.616 -1.987 6.609 1.00 88.88 200 TYR A C 1
ATOM 1508 O O . TYR A 1 200 ? 17.795 -1.234 7.139 1.00 88.88 200 TYR A O 1
ATOM 1516 N N . GLU A 1 201 ? 18.347 -2.618 5.466 1.00 86.94 201 GLU A N 1
ATOM 1517 C CA . GLU A 1 201 ? 17.112 -2.401 4.713 1.00 86.94 201 GLU A CA 1
ATOM 1518 C C . GLU A 1 201 ? 15.871 -2.915 5.449 1.00 86.94 201 GLU A C 1
ATOM 1520 O O . GLU A 1 201 ? 14.806 -2.290 5.397 1.00 86.94 201 GLU A O 1
ATOM 1525 N N . ARG A 1 202 ? 15.992 -4.022 6.190 1.00 86.88 202 ARG A N 1
ATOM 1526 C CA . ARG A 1 202 ? 14.944 -4.496 7.101 1.00 86.88 202 ARG A CA 1
ATOM 1527 C C . ARG A 1 202 ? 14.652 -3.460 8.187 1.00 86.88 202 ARG A C 1
ATOM 1529 O O . ARG A 1 202 ? 13.507 -3.026 8.291 1.00 86.88 202 ARG A O 1
ATOM 1536 N N . ARG A 1 203 ? 15.672 -2.982 8.913 1.00 89.88 203 ARG A N 1
ATOM 1537 C CA . ARG A 1 203 ? 15.508 -1.948 9.954 1.00 89.88 203 ARG A CA 1
ATOM 1538 C C . ARG A 1 203 ? 14.871 -0.673 9.406 1.00 89.88 203 ARG A C 1
ATOM 1540 O O . ARG A 1 203 ? 13.976 -0.107 10.025 1.00 89.88 203 ARG A O 1
ATOM 1547 N N . LYS A 1 204 ? 15.267 -0.251 8.207 1.00 89.00 204 LYS A N 1
ATOM 1548 C CA . LYS A 1 204 ? 14.699 0.929 7.546 1.00 89.00 204 LYS A CA 1
ATOM 1549 C C . LYS A 1 204 ? 13.219 0.757 7.190 1.00 89.00 204 LYS A C 1
ATOM 1551 O O . LYS A 1 204 ? 12.460 1.719 7.266 1.00 89.00 204 LYS A O 1
ATOM 1556 N N . ARG A 1 205 ? 12.786 -0.451 6.810 1.00 85.94 205 ARG A N 1
ATOM 1557 C CA . ARG A 1 205 ? 11.360 -0.775 6.595 1.00 85.94 205 ARG A CA 1
ATOM 1558 C C . ARG A 1 205 ? 10.585 -0.798 7.904 1.00 85.94 205 ARG A C 1
ATOM 1560 O O . ARG A 1 205 ? 9.507 -0.219 7.981 1.00 85.94 205 ARG A O 1
ATOM 1567 N N . GLU A 1 206 ? 11.165 -1.387 8.942 1.00 89.44 206 GLU A N 1
ATOM 1568 C CA . GLU A 1 206 ? 10.591 -1.420 10.291 1.00 89.44 206 GLU A CA 1
ATOM 1569 C C . GLU A 1 206 ? 10.483 -0.033 10.937 1.00 89.44 206 GLU A C 1
ATOM 1571 O O . GLU A 1 206 ? 9.720 0.136 11.879 1.00 89.44 206 GLU A O 1
ATOM 1576 N N . GLN A 1 207 ? 11.212 0.962 10.439 1.00 92.12 207 GLN A N 1
ATOM 1577 C CA . GLN A 1 207 ? 11.135 2.356 10.886 1.00 92.12 207 GLN A CA 1
ATOM 1578 C C . GLN A 1 207 ? 10.291 3.237 9.950 1.00 92.12 207 GLN A C 1
ATOM 1580 O O . GLN A 1 207 ? 10.123 4.428 10.207 1.00 92.12 207 GLN A O 1
ATOM 1585 N N . CYS A 1 208 ? 9.760 2.686 8.854 1.00 93.12 208 CYS A N 1
ATOM 1586 C CA . CYS A 1 208 ? 9.037 3.470 7.864 1.00 93.12 208 CYS A CA 1
ATOM 1587 C C . CYS A 1 208 ? 7.638 3.856 8.363 1.00 93.12 208 CYS A C 1
ATOM 1589 O O . CYS A 1 208 ? 6.763 3.008 8.546 1.00 93.12 208 CYS A O 1
ATOM 1591 N N . SER A 1 209 ? 7.414 5.159 8.518 1.00 93.69 209 SER A N 1
ATOM 1592 C CA . SER A 1 209 ? 6.150 5.747 8.973 1.00 93.69 209 SER A CA 1
ATOM 1593 C C . SER A 1 209 ? 5.251 6.253 7.840 1.00 93.69 209 SER A C 1
ATOM 1595 O O . SER A 1 209 ? 4.229 6.879 8.116 1.00 93.69 209 SER A O 1
ATOM 1597 N N . HIS A 1 210 ? 5.595 5.994 6.571 1.00 92.19 210 HIS A N 1
ATOM 1598 C CA . HIS A 1 210 ? 4.759 6.439 5.452 1.00 92.19 210 HIS A CA 1
ATOM 1599 C C . HIS A 1 210 ? 3.353 5.830 5.546 1.00 92.19 210 HIS A C 1
ATOM 1601 O O . HIS A 1 210 ? 3.245 4.630 5.814 1.00 92.19 210 HIS A O 1
ATOM 1607 N N . PRO A 1 211 ? 2.294 6.626 5.326 1.00 93.06 211 PRO A N 1
ATOM 1608 C CA . PRO A 1 211 ? 0.925 6.132 5.305 1.00 93.06 211 PRO A CA 1
ATOM 1609 C C . PRO A 1 211 ? 0.715 5.143 4.156 1.00 93.06 211 PRO A C 1
ATOM 1611 O O . PRO A 1 211 ? 1.259 5.301 3.067 1.00 93.06 211 PRO A O 1
ATOM 1614 N N . VAL A 1 212 ? -0.107 4.137 4.418 1.00 93.56 212 VAL A N 1
ATOM 1615 C CA . VAL A 1 212 ? -0.554 3.116 3.477 1.00 93.56 212 VAL A CA 1
ATOM 1616 C C . VAL A 1 212 ? -2.043 2.906 3.722 1.00 93.56 212 VAL A C 1
ATOM 1618 O O . VAL A 1 212 ? -2.471 2.703 4.863 1.00 93.56 212 VAL A O 1
ATOM 1621 N N . VAL A 1 213 ? -2.844 2.968 2.660 1.00 93.19 213 VAL A N 1
ATOM 1622 C CA . VAL A 1 213 ? -4.265 2.607 2.731 1.00 93.19 213 VAL A CA 1
ATOM 1623 C C . VAL A 1 213 ? -4.394 1.091 2.798 1.00 93.19 213 VAL A C 1
ATOM 1625 O O . VAL A 1 213 ? -3.789 0.360 2.019 1.00 93.19 213 VAL A O 1
ATOM 1628 N N . TRP A 1 214 ? -5.210 0.622 3.732 1.00 94.75 214 TRP A N 1
ATOM 1629 C CA . TRP A 1 214 ? -5.485 -0.787 3.950 1.00 94.75 214 TRP A CA 1
ATOM 1630 C C . TRP A 1 214 ? -6.988 -1.005 4.091 1.00 94.75 214 TRP A C 1
ATOM 1632 O O . TRP A 1 214 ? -7.664 -0.282 4.820 1.00 94.75 214 TRP A O 1
ATOM 1642 N N . ARG A 1 215 ? -7.543 -2.019 3.421 1.00 94.50 215 ARG A N 1
ATOM 1643 C CA . ARG A 1 215 ? -8.983 -2.318 3.565 1.00 94.50 215 ARG A CA 1
ATOM 1644 C C . ARG A 1 215 ? -9.220 -3.171 4.808 1.00 94.50 215 ARG A C 1
ATOM 1646 O O . ARG A 1 215 ? -8.567 -4.204 4.960 1.00 94.50 215 ARG A O 1
ATOM 1653 N N . ARG A 1 216 ? -10.187 -2.793 5.654 1.00 94.88 216 ARG A N 1
ATOM 1654 C CA . ARG A 1 216 ? -10.645 -3.627 6.785 1.00 94.88 216 ARG A CA 1
ATOM 1655 C C . ARG A 1 216 ? -11.094 -5.001 6.299 1.00 94.88 216 ARG A C 1
ATOM 1657 O O . ARG A 1 216 ? -10.810 -5.997 6.951 1.00 94.88 216 ARG A O 1
ATOM 1664 N N . ASP A 1 217 ? -11.747 -5.046 5.142 1.00 95.31 217 ASP A N 1
ATOM 1665 C CA . ASP A 1 217 ? -12.172 -6.267 4.469 1.00 95.31 217 ASP A CA 1
ATOM 1666 C C . ASP A 1 217 ? -11.702 -6.233 3.012 1.00 95.31 217 ASP A C 1
ATOM 1668 O O . ASP A 1 217 ? -12.145 -5.404 2.216 1.00 95.31 217 ASP A O 1
ATOM 1672 N N . ALA A 1 218 ? -10.779 -7.123 2.646 1.00 93.81 218 ALA A N 1
ATOM 1673 C CA . ALA A 1 218 ? -10.249 -7.154 1.287 1.00 93.81 218 ALA A CA 1
ATOM 1674 C C . ALA A 1 218 ? -11.204 -7.778 0.260 1.00 93.81 218 ALA A C 1
ATOM 1676 O O . ALA A 1 218 ? -10.926 -7.723 -0.942 1.00 93.81 218 ALA A O 1
ATOM 1677 N N . THR A 1 219 ? -12.301 -8.390 0.710 1.00 92.69 219 THR A N 1
ATOM 1678 C CA . THR A 1 219 ? -13.350 -8.904 -0.179 1.00 92.69 219 THR A CA 1
ATOM 1679 C C . THR A 1 219 ? -14.241 -7.782 -0.711 1.00 92.69 219 THR A C 1
ATOM 1681 O O . THR A 1 219 ? -14.827 -7.923 -1.782 1.00 92.69 219 THR A O 1
ATOM 1684 N N . VAL A 1 220 ? -14.272 -6.636 -0.023 1.00 90.75 220 VAL A N 1
ATOM 1685 C CA . VAL A 1 220 ? -15.019 -5.450 -0.445 1.00 90.75 220 VAL A CA 1
ATOM 1686 C C . VAL A 1 220 ? -14.238 -4.699 -1.524 1.00 90.75 220 VAL A C 1
ATOM 1688 O O . VAL A 1 220 ? -13.054 -4.373 -1.362 1.00 90.75 220 VAL A O 1
ATOM 1691 N N . LEU A 1 221 ? -14.903 -4.436 -2.652 1.00 86.81 221 LEU A N 1
ATOM 1692 C CA . LEU A 1 221 ? -14.348 -3.635 -3.740 1.00 86.81 221 LEU A CA 1
ATOM 1693 C C . LEU A 1 221 ? -14.229 -2.175 -3.310 1.00 86.81 221 LEU A C 1
ATOM 1695 O O . LEU A 1 221 ? -15.169 -1.596 -2.772 1.00 86.81 221 LEU A O 1
ATOM 1699 N N . LEU A 1 222 ? -13.065 -1.587 -3.574 1.00 86.31 222 LEU A N 1
ATOM 1700 C CA . LEU A 1 222 ? -12.791 -0.200 -3.238 1.00 86.31 222 LEU A CA 1
ATOM 1701 C C . LEU A 1 222 ? -13.154 0.707 -4.414 1.00 86.31 222 LEU A C 1
ATOM 1703 O O . LEU A 1 222 ? -12.665 0.490 -5.523 1.00 86.31 222 LEU A O 1
ATOM 1707 N N . HIS A 1 223 ? -14.000 1.709 -4.170 1.00 84.44 223 HIS A N 1
ATOM 1708 C CA . HIS A 1 223 ? -14.400 2.694 -5.175 1.00 84.44 223 HIS A CA 1
ATOM 1709 C C . HIS A 1 223 ? -13.722 4.044 -4.888 1.00 84.44 223 HIS A C 1
ATOM 1711 O O . HIS A 1 223 ? -13.746 4.476 -3.734 1.00 84.44 223 HIS A O 1
ATOM 1717 N N . PRO A 1 224 ? -13.161 4.738 -5.897 1.00 82.06 224 PRO A N 1
ATOM 1718 C CA . PRO A 1 224 ? -12.442 6.004 -5.698 1.00 82.06 224 PRO A CA 1
ATOM 1719 C C . PRO A 1 224 ? -13.313 7.129 -5.123 1.00 82.06 224 PRO A C 1
ATOM 1721 O O . PRO A 1 224 ? -12.804 8.025 -4.465 1.00 82.06 224 PRO A O 1
ATOM 1724 N N . GLU A 1 225 ? -14.627 7.078 -5.339 1.00 83.44 225 GLU A N 1
ATOM 1725 C CA . GLU A 1 225 ? -15.571 8.079 -4.810 1.00 83.44 225 GLU A CA 1
ATOM 1726 C C . GLU A 1 225 ? -16.083 7.745 -3.400 1.00 83.44 225 GLU A C 1
ATOM 1728 O O . GLU A 1 225 ? -16.750 8.562 -2.776 1.00 83.44 225 GLU A O 1
ATOM 1733 N N . LYS A 1 226 ? -15.793 6.538 -2.894 1.00 83.75 226 LYS A N 1
ATOM 1734 C CA . LYS A 1 226 ? -16.284 6.033 -1.599 1.00 83.75 226 LYS A CA 1
ATOM 1735 C C . LYS A 1 226 ? -15.135 5.699 -0.646 1.00 83.75 226 LYS A C 1
ATOM 1737 O O . LYS A 1 226 ? -15.185 4.726 0.102 1.00 83.75 226 LYS A O 1
ATOM 1742 N N . LEU A 1 227 ? -14.062 6.489 -0.701 1.00 78.88 227 LEU A N 1
ATOM 1743 C CA . LEU A 1 227 ? -12.877 6.294 0.143 1.00 78.88 227 LEU A CA 1
ATOM 1744 C C . LEU A 1 227 ? -13.112 6.720 1.601 1.00 78.88 227 LEU A C 1
ATOM 1746 O O . LEU A 1 227 ? -12.403 6.253 2.485 1.00 78.88 227 LEU A O 1
ATOM 1750 N N . GLY A 1 228 ? -14.109 7.572 1.856 1.00 68.75 228 GLY A N 1
ATOM 1751 C CA . GLY A 1 228 ? -14.479 8.011 3.207 1.00 68.75 228 GLY A CA 1
ATOM 1752 C C . GLY A 1 228 ? -15.278 6.987 4.022 1.00 68.75 228 GLY A C 1
ATOM 1753 O O . GLY A 1 228 ? -15.517 7.211 5.208 1.00 68.75 228 GLY A O 1
ATOM 1754 N N . ASP A 1 229 ? -15.697 5.875 3.412 1.00 71.31 229 ASP A N 1
ATOM 1755 C CA . ASP A 1 229 ? -16.503 4.861 4.086 1.00 71.31 229 ASP A CA 1
ATOM 1756 C C . ASP A 1 229 ? -15.672 4.068 5.111 1.00 71.31 229 ASP A C 1
ATOM 1758 O O . ASP A 1 229 ? -14.455 3.901 4.993 1.00 71.31 229 ASP A O 1
ATOM 1762 N N . SER A 1 230 ? -16.354 3.474 6.096 1.00 67.00 230 SER A N 1
ATOM 1763 C CA . SER A 1 230 ? -15.783 2.698 7.214 1.00 67.00 230 SER A CA 1
ATOM 1764 C C . SER A 1 230 ? -14.967 1.455 6.808 1.00 67.00 230 SER A C 1
ATOM 1766 O O . SER A 1 230 ? -14.542 0.683 7.673 1.00 67.00 230 SER A O 1
ATOM 1768 N N . ALA A 1 231 ? -14.781 1.225 5.507 1.00 83.69 231 ALA A N 1
ATOM 1769 C CA . ALA A 1 231 ? -14.077 0.094 4.922 1.00 83.69 231 ALA A CA 1
ATOM 1770 C C . ALA A 1 231 ? -12.551 0.284 4.866 1.00 83.69 231 ALA A C 1
ATOM 1772 O O . ALA A 1 231 ? -11.832 -0.709 4.721 1.00 83.69 231 ALA A O 1
ATOM 1773 N N . LEU A 1 232 ? -12.045 1.516 4.983 1.00 89.81 232 LEU A N 1
ATOM 1774 C CA . LEU A 1 232 ? -10.613 1.813 4.919 1.00 89.81 232 LEU A CA 1
ATOM 1775 C C . LEU A 1 232 ? -10.001 2.109 6.282 1.00 89.81 232 LEU A C 1
ATOM 1777 O O . LEU A 1 232 ? -10.629 2.690 7.153 1.00 89.81 232 LEU A O 1
ATOM 1781 N N . VAL A 1 233 ? -8.735 1.738 6.432 1.00 93.00 233 VAL A N 1
ATOM 1782 C CA . VAL A 1 233 ? -7.843 2.126 7.523 1.00 93.00 233 VAL A CA 1
ATOM 1783 C C . VAL A 1 233 ? -6.596 2.721 6.886 1.00 93.00 233 VAL A C 1
ATOM 1785 O O . VAL A 1 233 ? -6.105 2.195 5.888 1.00 93.00 233 VAL A O 1
ATOM 1788 N N . VAL A 1 234 ? -6.059 3.792 7.462 1.00 93.25 234 VAL A N 1
ATOM 1789 C CA . VAL A 1 234 ? -4.743 4.305 7.064 1.00 93.25 234 VAL A CA 1
ATOM 1790 C C . VAL A 1 234 ? -3.743 3.899 8.131 1.00 93.25 234 VAL A C 1
ATOM 1792 O O . VAL A 1 234 ? -3.882 4.264 9.295 1.00 93.25 234 VAL A O 1
ATOM 1795 N N . ALA A 1 235 ? -2.749 3.108 7.755 1.00 95.06 235 ALA A N 1
ATOM 1796 C CA . ALA A 1 235 ? -1.739 2.585 8.665 1.00 95.06 235 ALA A CA 1
ATOM 1797 C C . ALA A 1 235 ? -0.342 2.988 8.200 1.00 95.06 235 ALA A C 1
ATOM 1799 O O . ALA A 1 235 ? -0.129 3.317 7.037 1.00 95.06 235 ALA A O 1
ATOM 1800 N N . THR A 1 236 ? 0.626 2.985 9.106 1.00 95.38 236 THR A N 1
ATOM 1801 C CA . THR A 1 236 ? 2.028 3.164 8.720 1.00 95.38 236 THR A CA 1
ATOM 1802 C C . THR A 1 236 ? 2.532 1.942 7.951 1.00 95.38 236 THR A C 1
ATOM 1804 O O . THR A 1 236 ? 2.114 0.809 8.206 1.00 95.38 236 THR A O 1
ATOM 1807 N N . CYS A 1 237 ? 3.491 2.150 7.050 1.00 95.56 237 CYS A N 1
ATOM 1808 C CA . CYS A 1 237 ? 4.177 1.081 6.326 1.00 95.56 237 CYS A CA 1
ATOM 1809 C C . CYS A 1 237 ? 4.739 0.014 7.282 1.00 95.56 237 CYS A C 1
ATOM 1811 O O . CYS A 1 237 ? 4.661 -1.179 6.993 1.00 95.56 237 CYS A O 1
ATOM 1813 N N . ARG A 1 238 ? 5.265 0.431 8.440 1.00 95.50 238 ARG A N 1
ATOM 1814 C CA . ARG A 1 238 ? 5.691 -0.468 9.516 1.00 95.50 238 ARG A CA 1
ATOM 1815 C C . ARG A 1 238 ? 4.559 -1.373 10.010 1.00 95.50 238 ARG A C 1
ATOM 1817 O O . ARG A 1 238 ? 4.756 -2.586 10.084 1.00 95.50 238 ARG A O 1
ATOM 1824 N N . ALA A 1 239 ? 3.406 -0.801 10.366 1.00 96.25 239 ALA A N 1
ATOM 1825 C CA . ALA A 1 239 ? 2.267 -1.560 10.887 1.00 96.25 239 ALA A CA 1
ATOM 1826 C C . ALA A 1 239 ? 1.738 -2.559 9.853 1.00 96.25 239 ALA A C 1
ATOM 1828 O O . ALA A 1 239 ? 1.509 -3.724 10.169 1.00 96.25 239 ALA A O 1
ATOM 1829 N N . VAL A 1 240 ? 1.654 -2.128 8.595 1.00 96.38 240 VAL A N 1
ATOM 1830 C CA . VAL A 1 240 ? 1.304 -2.991 7.465 1.00 96.38 240 VAL A CA 1
ATOM 1831 C C . VAL A 1 240 ? 2.282 -4.161 7.316 1.00 96.38 240 VAL A C 1
ATOM 1833 O O . VAL A 1 240 ? 1.857 -5.307 7.177 1.00 96.38 240 VAL A O 1
ATOM 1836 N N . GLY A 1 241 ? 3.589 -3.907 7.413 1.00 95.12 241 GLY A N 1
ATOM 1837 C CA . GLY A 1 241 ? 4.595 -4.968 7.375 1.00 95.12 241 GLY A CA 1
ATOM 1838 C C . GLY A 1 241 ? 4.424 -5.995 8.502 1.00 95.12 241 GLY A C 1
ATOM 1839 O O . GLY A 1 241 ? 4.609 -7.189 8.274 1.00 95.12 241 GLY A O 1
ATOM 1840 N N . ALA A 1 242 ? 4.036 -5.552 9.701 1.00 95.25 242 ALA A N 1
ATOM 1841 C CA . ALA A 1 242 ? 3.742 -6.432 10.833 1.00 95.25 242 ALA A CA 1
ATOM 1842 C C . ALA A 1 242 ? 2.492 -7.292 10.580 1.00 95.25 242 ALA A C 1
ATOM 1844 O O . ALA A 1 242 ? 2.551 -8.517 10.696 1.00 95.25 242 ALA A O 1
ATOM 1845 N N . TRP A 1 243 ? 1.398 -6.690 10.105 1.00 96.69 243 TRP A N 1
ATOM 1846 C CA . TRP A 1 243 ? 0.199 -7.425 9.689 1.00 96.69 243 TRP A CA 1
ATOM 1847 C C . TRP A 1 243 ? 0.496 -8.467 8.612 1.00 96.69 243 TRP A C 1
ATOM 1849 O O . TRP A 1 243 ? 0.013 -9.599 8.680 1.00 96.69 243 TRP A O 1
ATOM 1859 N N . MET A 1 244 ? 1.350 -8.126 7.644 1.00 95.00 244 MET A N 1
ATOM 1860 C CA . MET A 1 244 ? 1.788 -9.064 6.615 1.00 95.00 244 MET A CA 1
ATOM 1861 C C . MET A 1 244 ? 2.595 -10.230 7.177 1.00 95.00 244 MET A C 1
ATOM 1863 O O . MET A 1 244 ? 2.577 -11.287 6.560 1.00 95.00 244 MET A O 1
ATOM 1867 N N . ARG A 1 245 ? 3.231 -10.112 8.347 1.00 94.50 245 ARG A N 1
ATOM 1868 C CA . ARG A 1 245 ? 3.883 -11.229 9.055 1.00 94.50 245 ARG A CA 1
ATOM 1869 C C . ARG A 1 245 ? 2.953 -11.993 10.004 1.00 94.50 245 ARG A C 1
ATOM 1871 O O . ARG A 1 245 ? 3.360 -13.020 10.531 1.00 94.50 245 ARG A O 1
ATOM 1878 N N . GLY A 1 246 ? 1.704 -11.551 10.163 1.00 95.44 246 GLY A N 1
ATOM 1879 C CA . GLY A 1 246 ? 0.768 -12.121 11.137 1.00 95.44 246 GLY A CA 1
ATOM 1880 C C . GLY A 1 246 ? 1.006 -11.621 12.563 1.00 95.44 246 GLY A C 1
ATOM 1881 O O . GLY A 1 246 ? 0.597 -12.278 13.512 1.00 95.44 246 GLY A O 1
ATOM 1882 N N . GLU A 1 247 ? 1.677 -10.479 12.715 1.00 96.81 247 GLU A N 1
ATOM 1883 C CA . GLU A 1 247 ? 1.866 -9.810 13.999 1.00 96.81 247 GLU A CA 1
ATOM 1884 C C . GLU A 1 247 ? 0.707 -8.844 14.270 1.00 96.81 247 GLU A C 1
ATOM 1886 O O . GLU A 1 247 ? 0.174 -8.201 13.357 1.00 96.81 247 GLU A O 1
ATOM 1891 N N . GLU A 1 248 ? 0.346 -8.701 15.542 1.00 97.06 248 GLU A N 1
ATOM 1892 C CA . GLU A 1 248 ? -0.585 -7.673 15.993 1.00 97.06 248 GLU A CA 1
ATOM 1893 C C . GLU A 1 248 ? 0.088 -6.292 15.992 1.00 97.06 248 GLU A C 1
ATOM 1895 O O . GLU A 1 248 ? 1.212 -6.121 16.476 1.00 97.06 248 GLU A O 1
ATOM 1900 N N . ARG A 1 249 ? -0.634 -5.274 15.506 1.00 95.88 249 ARG A N 1
ATOM 1901 C CA . ARG A 1 249 ? -0.274 -3.863 15.698 1.00 95.88 249 ARG A CA 1
ATOM 1902 C C . ARG A 1 249 ? -1.494 -3.006 15.987 1.00 95.88 249 ARG A C 1
ATOM 1904 O O . ARG A 1 249 ? -2.505 -3.099 15.297 1.00 95.88 249 ARG A O 1
ATOM 1911 N N . GLY A 1 250 ? -1.370 -2.166 17.019 1.00 92.69 250 GLY A N 1
ATOM 1912 C CA . GLY A 1 250 ? -2.415 -1.259 17.504 1.00 92.69 250 GLY A CA 1
ATOM 1913 C C . GLY A 1 250 ? -3.766 -1.9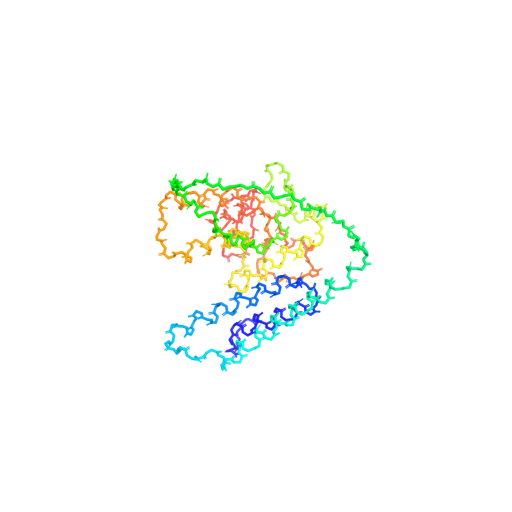36 17.751 1.00 92.69 250 GLY A C 1
ATOM 1914 O O . GLY A 1 250 ? -4.794 -1.388 17.361 1.00 92.69 250 GLY A O 1
ATOM 1915 N N . GLY A 1 251 ? -3.760 -3.128 18.361 1.00 95.62 251 GLY A N 1
ATOM 1916 C CA . GLY A 1 251 ? -4.972 -3.888 18.685 1.00 95.62 251 GLY A CA 1
ATOM 1917 C C . GLY A 1 251 ? -5.638 -4.575 17.491 1.00 95.62 251 GLY A C 1
ATOM 1918 O O . GLY A 1 251 ? -6.751 -5.083 17.629 1.00 95.62 251 GLY A O 1
ATOM 1919 N N . LEU A 1 252 ? -5.007 -4.555 16.312 1.00 96.81 252 LEU A N 1
ATOM 1920 C CA . LEU A 1 252 ? -5.517 -5.172 15.094 1.00 96.81 252 LEU A CA 1
ATOM 1921 C C . LEU A 1 252 ? -4.545 -6.221 14.560 1.00 96.81 252 LEU A C 1
ATOM 1923 O O . LEU A 1 252 ? -3.328 -6.019 14.532 1.00 96.81 252 LEU A O 1
ATOM 1927 N N . LEU A 1 253 ? -5.119 -7.307 14.054 1.00 97.00 253 LEU A N 1
ATOM 1928 C CA . LEU A 1 253 ? -4.421 -8.407 13.410 1.00 97.00 253 LEU A CA 1
ATOM 1929 C C . LEU A 1 253 ? -5.034 -8.670 12.033 1.00 97.00 253 LEU A C 1
ATOM 1931 O O . LEU A 1 253 ? -6.253 -8.688 11.861 1.00 97.00 253 LEU A O 1
ATOM 1935 N N . TRP A 1 254 ? -4.188 -8.907 11.034 1.00 97.38 254 TRP A N 1
ATOM 1936 C CA . TRP A 1 254 ? -4.648 -9.328 9.716 1.00 97.38 254 TRP A CA 1
ATOM 1937 C C . TRP A 1 254 ? -4.884 -10.838 9.673 1.00 97.38 254 TRP A C 1
ATOM 1939 O O . TRP A 1 254 ? -3.948 -11.638 9.716 1.00 97.38 254 TRP A O 1
ATOM 1949 N N . ASN A 1 255 ? -6.145 -11.240 9.529 1.00 97.19 255 ASN A N 1
ATOM 1950 C CA . ASN A 1 255 ? -6.506 -12.633 9.327 1.00 97.19 255 ASN A CA 1
ATOM 1951 C C . ASN A 1 255 ? -6.411 -12.981 7.834 1.00 97.19 255 ASN A C 1
ATOM 1953 O O . ASN A 1 255 ? -7.251 -12.583 7.024 1.00 97.19 255 ASN A O 1
ATOM 1957 N N . ARG A 1 256 ? -5.389 -13.763 7.467 1.00 94.88 256 ARG A N 1
ATOM 1958 C CA . ARG A 1 256 ? -5.134 -14.181 6.077 1.00 94.88 256 ARG A CA 1
ATOM 1959 C C . ARG A 1 256 ? -6.222 -15.092 5.496 1.00 94.88 256 ARG A C 1
ATOM 1961 O O . ARG A 1 256 ? -6.410 -15.087 4.282 1.00 94.88 256 ARG A O 1
ATOM 1968 N N . VAL A 1 257 ? -6.923 -15.855 6.338 1.00 95.38 257 VAL A N 1
ATOM 1969 C CA . VAL A 1 257 ? -7.974 -16.795 5.915 1.00 95.38 257 VAL A CA 1
ATOM 1970 C C . VAL A 1 257 ? -9.244 -16.032 5.564 1.00 95.38 257 VAL A C 1
ATOM 1972 O O . VAL A 1 257 ? -9.765 -16.168 4.459 1.00 95.38 257 VAL A O 1
ATOM 1975 N N . THR A 1 258 ? -9.716 -15.179 6.475 1.00 96.81 258 THR A N 1
ATOM 1976 C CA . THR A 1 258 ? -10.930 -14.379 6.252 1.00 96.81 258 THR A CA 1
ATOM 1977 C C . THR A 1 258 ? -10.675 -13.153 5.382 1.00 96.81 258 THR A C 1
ATOM 1979 O O . THR A 1 258 ? -11.627 -12.579 4.861 1.00 96.81 258 THR A O 1
ATOM 1982 N N . LYS A 1 259 ? -9.403 -12.775 5.194 1.00 96.69 259 LYS A N 1
ATOM 1983 C CA . LYS A 1 259 ? -8.961 -11.576 4.473 1.00 96.69 259 LYS A CA 1
ATOM 1984 C C . LYS A 1 259 ? -9.540 -10.299 5.093 1.00 96.69 259 LYS A C 1
ATOM 1986 O O . LYS A 1 259 ? -9.982 -9.394 4.377 1.00 96.69 259 LYS A O 1
ATOM 1991 N N . LYS A 1 260 ? -9.531 -10.238 6.428 1.00 97.12 260 LYS A N 1
ATOM 1992 C CA . LYS A 1 260 ? -10.047 -9.112 7.218 1.00 97.12 260 LYS A CA 1
ATOM 1993 C C . LYS A 1 260 ? -9.079 -8.707 8.323 1.00 97.12 260 LYS A C 1
ATOM 1995 O O . LYS A 1 260 ? -8.379 -9.550 8.883 1.00 97.12 260 LYS A O 1
ATOM 2000 N N . LEU A 1 261 ? -9.081 -7.421 8.662 1.00 96.38 261 LEU A N 1
ATOM 2001 C CA . LEU A 1 261 ? -8.547 -6.943 9.932 1.00 96.38 261 LEU A CA 1
ATOM 2002 C C . LEU A 1 261 ? -9.532 -7.315 11.039 1.00 96.38 261 LEU A C 1
ATOM 2004 O O . LEU A 1 261 ? -10.706 -6.948 10.986 1.00 96.38 261 LEU A O 1
ATOM 2008 N N . VAL A 1 262 ? -9.044 -8.048 12.030 1.00 96.31 262 VAL A N 1
ATOM 2009 C CA . VAL A 1 262 ? -9.785 -8.422 13.234 1.00 96.31 262 VAL A CA 1
ATOM 2010 C C . VAL A 1 262 ? -9.149 -7.747 14.441 1.00 96.31 262 VAL A C 1
ATOM 2012 O O . VAL A 1 262 ? -7.971 -7.390 14.408 1.00 96.31 262 VAL A O 1
ATOM 2015 N N . LYS A 1 263 ? -9.932 -7.551 15.500 1.00 95.38 263 LYS A N 1
ATOM 2016 C CA . LYS A 1 263 ? -9.376 -7.162 16.795 1.00 95.38 263 LYS A CA 1
ATOM 2017 C C . LYS A 1 263 ? -8.593 -8.360 17.340 1.00 95.38 263 LYS A C 1
ATOM 2019 O O . LYS A 1 263 ? -9.115 -9.474 17.265 1.00 95.38 263 LYS A O 1
ATOM 2024 N N . ALA A 1 264 ? -7.351 -8.126 17.750 1.00 89.56 264 ALA A N 1
ATOM 2025 C CA . ALA A 1 264 ? -6.493 -9.163 18.319 1.00 89.56 264 ALA A CA 1
ATOM 2026 C C . ALA A 1 264 ? -6.983 -9.610 19.703 1.00 89.56 264 ALA A C 1
ATOM 2028 O O . ALA A 1 264 ? -7.667 -8.797 20.375 1.00 89.56 264 ALA A O 1
#

Organism: Trieres chinensis (NCBI:txid1514140)

Sequence (264 aa):
AYVKDGGDPRLLLLSRAEEYASMGWIDARQASELSRILVSSLRRNGADAGDDDGYEGDPLYARAKLFLDTVRRKRESVVTTGGGSGRSRGNSMNPERGGSEDRFLGTPAASVTGGSRSTRAPIITAAAMTPSLFPPGREILLPEVASGGLSDAMLRDLFVETCFFARLGFLQPPSCLSCAYREATVEDRGRPRSKDEEDYERRKREQCSHPVVWRRDATVLLHPEKLGDSALVVATCRAVGAWMRGEERGGLLWNRVTKKLVKA

pLDDT: mean 73.13, std 19.26, range [30.59, 97.38]

Radius of gyration: 25.38 Å; chains: 1; bounding box: 74×64×54 Å